Protein AF-A0A2R6NUS8-F1 (afdb_monomer)

Sequence (323 aa):
MSTYRRSCSADHVHPPLQAGIYGRKADGARSVVLGGGFDEDEDHGDTFTYIGSGGRESDVRWGPQTRDQSFENTLNQSLRMSALLQKPVRVIRGSELKSVYAPYAGFRYDGLYTVHNPREEMGGAGLVVCKFDFRRCPDQPPLPRSEIPLSERDDITMRRVKFKKTRKQEQGNAVASSSRTGLSKSRGESVSSRASADVIEISDDEDEYEDEDEEDQEDLFAAIDKVEREFQIVQQELQRLNQPSDDLRDKRGRRELLIAIGHHVDKVLKRKKVRSADVAWWRHELWAYVSTFLPTAKTMDPSHLEELYHKYEKREKEKQRRR

Structure (mmCIF, N/CA/C/O backbone):
data_AF-A0A2R6NUS8-F1
#
_entry.id   AF-A0A2R6NUS8-F1
#
loop_
_atom_site.group_PDB
_atom_site.id
_atom_site.type_symbol
_atom_site.label_atom_id
_atom_site.label_alt_id
_atom_site.label_comp_id
_atom_site.label_asym_id
_atom_site.label_entity_id
_atom_site.label_seq_id
_atom_site.pdbx_PDB_ins_code
_atom_site.Cartn_x
_atom_site.Cartn_y
_atom_site.Cartn_z
_atom_site.occupancy
_atom_site.B_iso_or_equiv
_atom_site.auth_seq_id
_atom_site.auth_comp_id
_atom_site.auth_asym_id
_atom_site.auth_atom_id
_atom_site.pdbx_PDB_model_num
ATOM 1 N N . MET A 1 1 ? 5.784 -8.044 -30.895 1.00 30.58 1 MET A N 1
ATOM 2 C CA . MET A 1 1 ? 5.055 -7.927 -29.614 1.00 30.58 1 MET A CA 1
ATOM 3 C C . MET A 1 1 ? 5.492 -6.630 -28.957 1.00 30.58 1 MET A C 1
ATOM 5 O O . MET A 1 1 ? 6.676 -6.474 -28.692 1.00 30.58 1 MET A O 1
ATOM 9 N N . SER A 1 2 ? 4.572 -5.667 -28.870 1.00 29.45 2 SER A N 1
ATOM 10 C CA . SER A 1 2 ? 4.819 -4.264 -28.506 1.00 29.45 2 SER A CA 1
ATOM 11 C C . SER A 1 2 ? 5.396 -4.125 -27.091 1.00 29.45 2 SER A C 1
ATOM 13 O O . SER A 1 2 ? 4.855 -4.677 -26.141 1.00 29.45 2 SER A O 1
ATOM 15 N N . THR A 1 3 ? 6.501 -3.391 -26.957 1.00 44.19 3 THR A N 1
ATOM 16 C CA . THR A 1 3 ? 7.316 -3.202 -25.740 1.00 44.19 3 THR A CA 1
ATOM 17 C C . THR A 1 3 ? 6.749 -2.185 -24.742 1.00 44.19 3 THR A C 1
ATOM 19 O O . THR A 1 3 ? 7.459 -1.742 -23.843 1.00 44.19 3 THR A O 1
ATOM 22 N N . TYR A 1 4 ? 5.487 -1.783 -24.885 1.00 67.19 4 TYR A N 1
ATOM 23 C CA . TYR A 1 4 ? 4.934 -0.613 -24.203 1.00 67.19 4 TYR A CA 1
ATOM 24 C C . TYR A 1 4 ? 3.913 -0.980 -23.125 1.00 67.19 4 TYR A C 1
ATOM 26 O O . TYR A 1 4 ? 3.200 -1.978 -23.245 1.00 67.19 4 TYR A O 1
ATOM 34 N N . ARG A 1 5 ? 3.784 -0.102 -22.118 1.00 78.94 5 ARG A N 1
ATOM 35 C CA . ARG A 1 5 ? 2.745 -0.108 -21.065 1.00 78.94 5 ARG A CA 1
ATOM 36 C C . ARG A 1 5 ? 1.320 -0.353 -21.590 1.00 78.94 5 ARG A C 1
ATOM 38 O O . ARG A 1 5 ? 0.501 -0.894 -20.858 1.00 78.94 5 ARG A O 1
ATOM 45 N N . ARG A 1 6 ? 1.050 -0.038 -22.867 1.00 80.88 6 ARG A N 1
ATOM 46 C CA . ARG A 1 6 ? -0.201 -0.367 -23.577 1.00 80.88 6 ARG A CA 1
ATOM 47 C C . ARG A 1 6 ? -0.538 -1.859 -23.569 1.00 80.88 6 ARG A C 1
ATOM 49 O O . ARG A 1 6 ? -1.704 -2.191 -23.458 1.00 80.88 6 ARG A O 1
ATOM 56 N N . SER A 1 7 ? 0.450 -2.752 -23.651 1.00 80.94 7 SER A N 1
ATOM 57 C CA . SER A 1 7 ? 0.201 -4.203 -23.580 1.00 80.94 7 SER A CA 1
ATOM 58 C C . SER A 1 7 ? -0.335 -4.618 -22.208 1.00 80.94 7 SER A C 1
ATOM 60 O O . SER A 1 7 ? -1.362 -5.275 -22.122 1.00 80.94 7 SER A O 1
ATOM 62 N N . CYS A 1 8 ? 0.282 -4.132 -21.125 1.00 84.12 8 CYS A N 1
ATOM 63 C CA . CYS A 1 8 ? -0.215 -4.359 -19.767 1.00 84.12 8 CYS A CA 1
ATOM 64 C C . CYS A 1 8 ? -1.622 -3.791 -19.545 1.00 84.12 8 CYS A C 1
ATOM 66 O O . CYS A 1 8 ? -2.365 -4.330 -18.723 1.00 84.12 8 CYS A O 1
ATOM 68 N N . SER A 1 9 ? -1.952 -2.705 -20.249 1.00 83.38 9 SER A N 1
ATOM 69 C CA . SER A 1 9 ? -3.269 -2.076 -20.215 1.00 83.38 9 SER A CA 1
ATOM 70 C C . SER A 1 9 ? -4.311 -2.901 -20.967 1.00 83.38 9 SER A C 1
ATOM 72 O O . SER A 1 9 ? -5.308 -3.287 -20.367 1.00 83.38 9 SER A O 1
ATOM 74 N N . ALA A 1 10 ? -4.023 -3.287 -22.214 1.00 82.88 10 ALA A N 1
ATOM 75 C CA . ALA A 1 10 ? -4.881 -4.146 -23.029 1.00 82.88 10 ALA A CA 1
ATOM 76 C C . ALA A 1 10 ? -5.159 -5.504 -22.358 1.00 82.88 10 ALA A C 1
ATOM 78 O O . ALA A 1 10 ? -6.286 -5.993 -22.374 1.00 82.88 10 ALA A O 1
ATOM 79 N N . ASP A 1 11 ? -4.161 -6.075 -21.679 1.00 85.06 11 ASP A N 1
ATOM 80 C CA . ASP A 1 11 ? -4.304 -7.329 -20.929 1.00 85.06 11 ASP A CA 1
ATOM 81 C C . ASP A 1 11 ? -4.907 -7.125 -19.522 1.00 85.06 11 ASP A C 1
ATOM 83 O O . ASP A 1 11 ? -5.026 -8.074 -18.747 1.00 85.06 11 ASP A O 1
ATOM 87 N N . HIS A 1 12 ? -5.24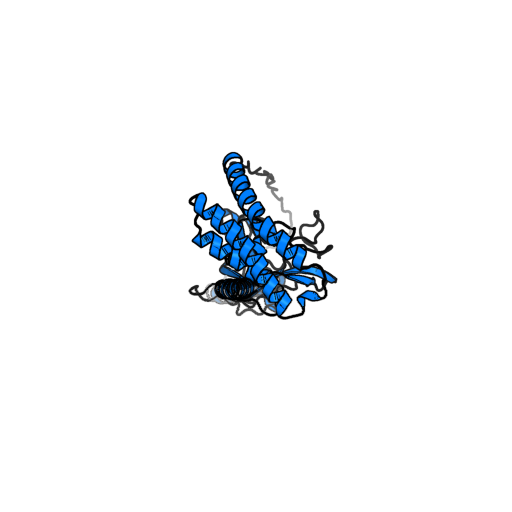8 -5.884 -19.151 1.00 84.31 12 HIS A N 1
ATOM 88 C CA . HIS A 1 12 ? -5.836 -5.484 -17.863 1.00 84.31 12 HIS A CA 1
ATOM 89 C C . HIS A 1 12 ? -4.992 -5.845 -16.622 1.00 84.31 12 HIS A C 1
ATOM 91 O O . HIS A 1 12 ? -5.427 -5.719 -15.470 1.00 84.31 12 HIS A O 1
ATOM 97 N N . VAL A 1 13 ? -3.732 -6.238 -16.827 1.00 89.50 13 VAL A N 1
ATOM 98 C CA . VAL A 1 13 ? -2.777 -6.525 -15.753 1.00 89.50 13 VAL A CA 1
ATOM 99 C C . VAL A 1 13 ? -2.422 -5.229 -15.023 1.00 89.50 13 VAL A C 1
ATOM 101 O O . VAL A 1 13 ? -2.385 -5.218 -13.788 1.00 89.50 13 VAL A O 1
ATOM 104 N N . HIS A 1 14 ? -2.239 -4.140 -15.776 1.00 92.62 14 HIS A N 1
ATOM 105 C CA . HIS A 1 14 ? -2.019 -2.788 -15.269 1.00 92.62 14 HIS A CA 1
ATOM 106 C C . HIS A 1 14 ? -2.583 -1.739 -16.255 1.00 92.62 14 HIS A C 1
ATOM 108 O O . HIS A 1 14 ? -1.879 -1.354 -17.191 1.00 92.62 14 HIS A O 1
ATOM 114 N N . PRO A 1 15 ? -3.832 -1.272 -16.054 1.00 89.06 15 PRO A N 1
ATOM 115 C CA . PRO A 1 15 ? -4.521 -0.355 -16.971 1.00 89.06 15 PRO A CA 1
ATOM 116 C C . PRO A 1 15 ? -3.830 0.995 -17.240 1.00 89.06 15 PRO A C 1
ATOM 118 O O . PRO A 1 15 ? -3.793 1.403 -18.400 1.00 89.06 15 PRO A O 1
ATOM 121 N N . PRO A 1 16 ? -3.244 1.703 -16.250 1.00 88.50 16 PRO A N 1
ATOM 122 C CA . PRO A 1 16 ? -2.630 3.001 -16.514 1.00 88.50 16 PRO A CA 1
ATOM 123 C C . PRO A 1 16 ? -1.456 2.909 -17.489 1.00 88.50 16 PRO A C 1
ATOM 125 O O . PRO A 1 16 ? -0.570 2.062 -17.352 1.00 88.50 16 PRO A O 1
ATOM 128 N N . LEU A 1 17 ? -1.382 3.852 -18.426 1.00 84.25 17 LEU A N 1
ATOM 129 C CA . LEU A 1 17 ? -0.286 3.906 -19.398 1.00 84.25 17 LEU A CA 1
ATOM 130 C C . LEU A 1 17 ? 1.004 4.503 -18.821 1.00 84.25 17 LEU A C 1
ATOM 132 O O . LEU A 1 17 ? 2.086 4.223 -19.334 1.00 84.25 17 LEU A O 1
ATOM 136 N N . GLN A 1 18 ? 0.901 5.287 -17.744 1.00 82.25 18 GLN A N 1
ATOM 137 C CA . GLN A 1 18 ? 2.035 6.009 -17.161 1.00 82.25 18 GLN A CA 1
ATOM 138 C C . GLN A 1 18 ? 2.185 5.795 -15.651 1.00 82.25 18 GLN A C 1
ATOM 140 O O . GLN A 1 18 ? 3.274 5.441 -15.196 1.00 82.25 18 GLN A O 1
ATOM 145 N N . ALA A 1 19 ? 1.113 5.969 -14.871 1.00 87.31 19 ALA A N 1
ATOM 146 C CA . ALA A 1 19 ? 1.170 5.910 -13.407 1.00 87.31 19 ALA A CA 1
ATOM 147 C C . ALA A 1 19 ? 1.757 4.582 -12.904 1.00 87.31 19 ALA A C 1
ATOM 149 O O . ALA A 1 19 ? 1.331 3.522 -13.338 1.00 87.31 19 ALA A O 1
ATOM 150 N N . GLY A 1 20 ? 2.731 4.610 -11.992 1.00 91.19 20 GLY A N 1
ATOM 151 C CA . GLY A 1 20 ? 3.340 3.377 -11.467 1.00 91.19 20 GLY A CA 1
ATOM 152 C C . GLY A 1 20 ? 2.392 2.545 -10.599 1.00 91.19 20 GLY A C 1
ATOM 153 O O . GLY A 1 20 ? 2.569 1.339 -10.475 1.00 91.19 20 GLY A O 1
ATOM 154 N N . ILE A 1 21 ? 1.360 3.170 -10.031 1.00 94.56 21 ILE A N 1
ATOM 155 C CA . ILE A 1 21 ? 0.379 2.543 -9.143 1.00 94.56 21 ILE A CA 1
ATOM 156 C C . ILE A 1 21 ? -0.985 2.597 -9.827 1.00 94.56 21 ILE A C 1
ATOM 158 O O . ILE A 1 21 ? -1.387 3.641 -10.336 1.00 94.56 21 ILE A O 1
ATOM 162 N N . TYR A 1 22 ? -1.711 1.484 -9.794 1.00 95.38 22 TYR A N 1
ATOM 163 C CA . TYR A 1 22 ? -3.119 1.423 -10.161 1.00 95.38 22 TYR A CA 1
ATOM 164 C C . TYR A 1 22 ? -3.930 0.945 -8.968 1.00 95.38 22 TYR A C 1
ATOM 166 O O . TYR A 1 22 ? -3.701 -0.147 -8.437 1.00 95.38 22 TYR A O 1
ATOM 174 N N . GLY A 1 23 ? -4.901 1.748 -8.567 1.00 91.31 23 GLY A N 1
ATOM 175 C CA . GLY A 1 23 ? -5.705 1.495 -7.390 1.00 91.31 23 GLY A CA 1
ATOM 176 C C . GLY A 1 23 ? -6.726 2.586 -7.184 1.00 91.31 23 GLY A C 1
ATOM 177 O O . GLY A 1 23 ? -6.655 3.647 -7.801 1.00 91.31 23 GLY A O 1
ATOM 178 N N . ARG A 1 24 ? -7.656 2.320 -6.275 1.00 78.75 24 ARG A N 1
ATOM 179 C CA . ARG A 1 24 ? -8.558 3.343 -5.756 1.00 78.75 24 ARG A CA 1
ATOM 180 C C . ARG A 1 24 ? -8.216 3.564 -4.295 1.00 78.75 24 ARG A C 1
ATOM 182 O O . ARG A 1 24 ? -7.897 2.613 -3.581 1.00 78.75 24 ARG A O 1
ATOM 189 N N . LYS A 1 25 ? -8.282 4.824 -3.862 1.00 77.44 25 LYS A N 1
ATOM 190 C CA . LYS A 1 25 ? -7.963 5.243 -2.493 1.00 77.44 25 LYS A CA 1
ATOM 191 C C . LYS A 1 25 ? -8.632 4.341 -1.449 1.00 77.44 25 LYS A C 1
ATOM 193 O O . LYS A 1 25 ? -7.959 3.947 -0.511 1.00 77.44 25 LYS A O 1
ATOM 198 N N . ALA A 1 26 ? -9.907 3.998 -1.650 1.00 67.25 26 ALA A N 1
ATOM 199 C CA . ALA A 1 26 ? -10.715 3.212 -0.717 1.00 67.25 26 ALA A CA 1
ATOM 200 C C . ALA A 1 26 ? -10.547 1.688 -0.860 1.00 67.25 26 ALA A C 1
ATOM 202 O O . ALA A 1 26 ? -10.465 0.976 0.139 1.00 67.25 26 ALA A O 1
ATOM 203 N N . ASP A 1 27 ? -10.468 1.176 -2.092 1.00 69.88 27 ASP A N 1
ATOM 204 C CA . ASP A 1 27 ? -10.390 -0.271 -2.338 1.00 69.88 27 ASP A CA 1
ATOM 205 C C . ASP A 1 27 ? -9.012 -0.848 -2.028 1.00 69.88 27 ASP A C 1
ATOM 207 O O . ASP A 1 27 ? -8.884 -2.036 -1.723 1.00 69.88 27 ASP A O 1
ATOM 211 N N . GLY A 1 28 ? -7.984 -0.018 -2.160 1.00 84.81 28 GLY A N 1
ATOM 212 C CA . GLY A 1 28 ? -6.602 -0.442 -2.217 1.00 84.81 28 GLY A CA 1
ATOM 213 C C . GLY A 1 28 ? -6.032 -0.451 -3.637 1.00 84.81 28 GLY A C 1
ATOM 214 O O . GLY A 1 28 ? -6.732 -0.342 -4.652 1.00 84.81 28 GLY A O 1
ATOM 215 N N . ALA A 1 29 ? -4.714 -0.575 -3.702 1.00 96.19 29 ALA A N 1
ATOM 216 C CA . ALA A 1 29 ? -3.969 -0.825 -4.920 1.00 96.19 29 ALA A CA 1
ATOM 217 C C . ALA A 1 29 ? -4.273 -2.220 -5.480 1.00 96.19 29 ALA A C 1
ATOM 219 O O . ALA A 1 29 ? -4.333 -3.209 -4.749 1.00 96.19 29 ALA A O 1
ATOM 220 N N . ARG A 1 30 ? -4.420 -2.290 -6.803 1.00 96.06 30 ARG A N 1
ATOM 221 C CA . ARG A 1 30 ? -4.659 -3.518 -7.575 1.00 96.06 30 ARG A CA 1
ATOM 222 C C . ARG A 1 30 ? -3.388 -3.985 -8.282 1.00 96.06 30 ARG A C 1
ATOM 224 O O . ARG A 1 30 ? -3.168 -5.187 -8.426 1.00 96.06 30 ARG A O 1
ATOM 231 N N . SER A 1 31 ? -2.545 -3.049 -8.726 1.00 97.75 31 SER A N 1
ATOM 232 C CA . SER A 1 31 ? -1.264 -3.378 -9.358 1.00 97.75 31 SER A CA 1
ATOM 233 C C . SER A 1 31 ? -0.236 -2.252 -9.255 1.00 97.75 31 SER A C 1
ATOM 235 O O . SER A 1 31 ? -0.612 -1.081 -9.178 1.00 97.75 31 SER A O 1
ATOM 237 N N . VAL A 1 32 ? 1.046 -2.609 -9.308 1.00 96.75 32 VAL A N 1
ATOM 238 C CA . VAL A 1 32 ? 2.178 -1.675 -9.381 1.00 96.75 32 VAL A CA 1
ATOM 239 C C . VAL A 1 32 ? 3.176 -2.076 -10.463 1.00 96.75 32 VAL A C 1
ATOM 241 O O . VAL A 1 32 ? 3.324 -3.258 -10.783 1.00 96.75 32 VAL A O 1
ATOM 244 N N . VAL A 1 33 ? 3.882 -1.085 -11.004 1.00 93.69 33 VAL A N 1
ATOM 245 C CA . VAL A 1 33 ? 4.940 -1.252 -12.002 1.00 93.69 33 VAL A CA 1
ATOM 246 C C . VAL A 1 33 ? 6.279 -0.807 -11.420 1.00 93.69 33 VAL A C 1
ATOM 248 O O . VAL A 1 33 ? 6.468 0.362 -11.097 1.00 93.69 33 VAL A O 1
ATOM 251 N N . LEU A 1 34 ? 7.238 -1.728 -11.370 1.00 91.56 34 LEU A N 1
ATOM 252 C CA . LEU A 1 34 ? 8.647 -1.456 -11.094 1.00 91.56 34 LEU A CA 1
ATOM 253 C C . LEU A 1 34 ? 9.348 -1.119 -12.415 1.00 91.56 34 LEU A C 1
ATOM 255 O O . LEU A 1 34 ? 9.741 -2.013 -13.167 1.00 91.56 34 LEU A O 1
ATOM 259 N N . GLY A 1 35 ? 9.436 0.174 -12.730 1.00 78.31 35 GLY A N 1
ATOM 260 C CA . GLY A 1 35 ? 9.916 0.668 -14.027 1.00 78.31 35 GLY A CA 1
ATOM 261 C C . GLY A 1 35 ? 11.306 1.308 -14.035 1.00 78.31 35 GLY A C 1
ATOM 262 O O . GLY A 1 35 ? 11.748 1.696 -15.104 1.00 78.31 35 GLY A O 1
ATOM 263 N N . GLY A 1 36 ? 11.989 1.444 -12.890 1.00 69.62 36 GLY A N 1
ATOM 264 C CA . GLY A 1 36 ? 13.281 2.152 -12.813 1.00 69.62 36 GLY A CA 1
ATOM 265 C C . GLY A 1 36 ? 13.167 3.678 -12.680 1.00 69.62 36 GLY A C 1
ATOM 266 O O . GLY A 1 36 ? 14.080 4.402 -13.058 1.00 69.62 36 GLY A O 1
ATOM 267 N N . GLY A 1 37 ? 12.043 4.176 -12.154 1.00 64.88 37 GLY A N 1
ATOM 268 C CA . GLY A 1 37 ? 11.784 5.611 -11.987 1.00 64.88 37 GLY A CA 1
ATOM 269 C C . GLY A 1 37 ? 12.352 6.236 -10.709 1.00 64.88 37 GLY A C 1
ATOM 270 O O . GLY A 1 37 ? 12.268 7.458 -10.571 1.00 64.88 37 GLY A O 1
ATOM 271 N N . PHE A 1 38 ? 12.888 5.427 -9.792 1.00 65.81 38 PHE A N 1
ATOM 272 C CA . PHE A 1 38 ? 13.497 5.864 -8.540 1.00 65.81 38 PHE A CA 1
ATOM 273 C C . PHE A 1 38 ? 14.785 5.073 -8.303 1.00 65.81 38 PHE A C 1
ATOM 275 O O . PHE A 1 38 ? 14.776 3.845 -8.303 1.00 65.81 38 PHE A O 1
ATOM 282 N N . ASP A 1 39 ? 15.902 5.778 -8.117 1.00 63.72 39 ASP A N 1
ATOM 283 C CA . ASP A 1 39 ? 17.217 5.149 -7.918 1.00 63.72 39 ASP A CA 1
ATOM 284 C C . ASP A 1 39 ? 17.340 4.420 -6.565 1.00 63.72 39 ASP A C 1
ATOM 286 O O . ASP A 1 39 ? 18.250 3.618 -6.379 1.00 63.72 39 ASP A O 1
ATOM 290 N N . GLU A 1 40 ? 16.417 4.688 -5.640 1.00 65.88 40 GLU A N 1
ATOM 291 C CA . GLU A 1 40 ? 16.362 4.128 -4.284 1.00 65.88 40 GLU A CA 1
ATOM 292 C C . GLU A 1 40 ? 15.496 2.857 -4.170 1.00 65.88 40 GLU A C 1
ATOM 294 O O . GLU A 1 40 ? 15.389 2.291 -3.082 1.00 65.88 40 GLU A O 1
ATOM 299 N N . ASP A 1 41 ? 14.866 2.396 -5.257 1.00 71.38 41 ASP A N 1
ATOM 300 C CA . ASP A 1 41 ? 14.090 1.151 -5.236 1.00 71.38 41 ASP A CA 1
ATOM 301 C C . ASP A 1 41 ? 15.034 -0.064 -5.082 1.00 71.38 41 ASP A C 1
ATOM 303 O O . ASP A 1 41 ? 15.786 -0.421 -5.993 1.00 71.38 41 ASP A O 1
ATOM 307 N N . GLU A 1 42 ? 14.975 -0.741 -3.932 1.00 80.94 42 GLU A N 1
ATOM 308 C CA . GLU A 1 42 ? 15.727 -1.972 -3.659 1.00 80.94 42 GLU A CA 1
ATOM 309 C C . GLU A 1 42 ? 14.882 -3.211 -3.990 1.00 80.94 42 GLU A C 1
ATOM 311 O O . GLU A 1 42 ? 13.906 -3.509 -3.298 1.00 80.94 42 GLU A O 1
ATOM 316 N N . ASP A 1 43 ? 15.260 -3.963 -5.032 1.00 92.31 43 ASP A N 1
ATOM 317 C CA . ASP A 1 43 ? 14.533 -5.159 -5.484 1.00 92.31 43 ASP A CA 1
ATOM 318 C C . ASP A 1 43 ? 15.312 -6.461 -5.237 1.00 92.31 43 ASP A C 1
ATOM 320 O O . ASP A 1 43 ? 16.263 -6.800 -5.949 1.00 92.31 43 ASP A O 1
ATOM 324 N N . HIS A 1 44 ? 14.855 -7.238 -4.252 1.00 92.50 44 HIS A N 1
ATOM 325 C CA . HIS A 1 44 ? 15.366 -8.571 -3.924 1.00 92.50 44 HIS A CA 1
ATOM 326 C C . HIS A 1 44 ? 14.491 -9.703 -4.486 1.00 92.50 44 HIS A C 1
ATOM 328 O O . HIS A 1 44 ? 14.688 -10.866 -4.128 1.00 92.50 44 HIS A O 1
ATOM 334 N N . GLY A 1 45 ? 13.564 -9.401 -5.400 1.00 93.75 45 GLY A N 1
ATOM 335 C CA . GLY A 1 45 ? 12.722 -10.393 -6.060 1.00 93.75 45 GLY A CA 1
ATOM 336 C C . GLY A 1 45 ? 11.482 -10.695 -5.230 1.00 93.75 45 GLY A C 1
ATOM 337 O O . GLY A 1 45 ? 10.421 -10.113 -5.467 1.00 93.75 45 GLY A O 1
ATOM 338 N N . ASP A 1 46 ? 11.599 -11.597 -4.256 1.00 95.56 46 ASP A N 1
ATOM 339 C CA . ASP A 1 46 ? 10.480 -11.961 -3.371 1.00 95.56 46 ASP A CA 1
ATOM 340 C C . ASP A 1 46 ? 10.126 -10.844 -2.385 1.00 95.56 46 ASP A C 1
ATOM 342 O O . ASP A 1 46 ? 9.003 -10.778 -1.885 1.00 95.56 46 ASP A O 1
ATOM 346 N N . THR A 1 47 ? 11.060 -9.930 -2.143 1.00 95.19 47 THR A N 1
ATOM 347 C CA . THR A 1 47 ? 10.835 -8.723 -1.354 1.00 95.19 47 THR A CA 1
ATOM 348 C C . THR A 1 47 ? 11.432 -7.521 -2.056 1.00 95.19 47 THR A C 1
ATOM 350 O O . THR A 1 47 ? 12.493 -7.636 -2.667 1.00 95.19 47 THR A O 1
ATOM 353 N N . PHE A 1 48 ? 10.788 -6.369 -1.945 1.00 95.12 48 PHE A N 1
ATOM 354 C CA . PHE A 1 48 ? 11.345 -5.112 -2.438 1.00 95.12 48 PHE A CA 1
ATOM 355 C C . PHE A 1 48 ? 10.760 -3.921 -1.686 1.00 95.12 48 PHE A C 1
ATOM 357 O O . PHE A 1 48 ? 9.674 -4.025 -1.113 1.00 95.12 48 PHE A O 1
ATOM 364 N N . THR A 1 49 ? 11.469 -2.798 -1.715 1.00 92.25 49 THR A N 1
ATOM 365 C CA . THR A 1 49 ? 10.950 -1.508 -1.246 1.00 92.25 49 THR A CA 1
ATOM 366 C C . THR A 1 49 ? 10.470 -0.713 -2.451 1.00 92.25 49 THR A C 1
ATOM 368 O O . THR A 1 49 ? 11.161 -0.647 -3.463 1.00 92.25 49 THR A O 1
ATOM 371 N N . TYR A 1 50 ? 9.277 -0.136 -2.351 1.00 93.56 50 TYR A N 1
ATOM 372 C CA . TYR A 1 50 ? 8.662 0.659 -3.406 1.00 93.56 50 TYR A CA 1
ATOM 373 C C . TYR A 1 50 ? 8.447 2.093 -2.940 1.00 93.56 50 TYR A C 1
ATOM 375 O O . TYR A 1 50 ? 7.886 2.316 -1.860 1.00 93.56 50 TYR A O 1
ATOM 383 N N . ILE A 1 51 ? 8.841 3.052 -3.775 1.00 91.38 51 ILE A N 1
ATOM 384 C CA . ILE A 1 51 ? 8.607 4.475 -3.537 1.00 91.38 51 ILE A CA 1
ATOM 385 C C . ILE A 1 51 ? 7.283 4.921 -4.164 1.00 91.38 51 ILE A C 1
ATOM 387 O O . ILE A 1 51 ? 6.947 4.606 -5.307 1.00 91.38 51 ILE A O 1
ATOM 391 N N . GLY A 1 52 ? 6.505 5.660 -3.379 1.00 91.50 52 GLY A N 1
ATOM 392 C CA . GLY A 1 52 ? 5.208 6.197 -3.747 1.00 91.50 52 GLY A CA 1
ATOM 393 C C . GLY A 1 52 ? 5.259 7.181 -4.915 1.00 91.50 52 GLY A C 1
ATOM 394 O O . GLY A 1 52 ? 6.303 7.589 -5.421 1.00 91.50 52 GLY A O 1
ATOM 395 N N . SER A 1 53 ? 4.076 7.572 -5.362 1.00 88.75 53 SER A N 1
ATOM 396 C CA . SER A 1 53 ? 3.881 8.578 -6.399 1.00 88.75 53 SER A CA 1
ATOM 397 C C . SER A 1 53 ? 3.813 10.002 -5.833 1.00 88.75 53 SER A C 1
ATOM 399 O O . SER A 1 53 ? 3.628 10.215 -4.632 1.00 88.75 53 SER A O 1
ATOM 401 N N . GLY A 1 54 ? 3.912 10.990 -6.725 1.00 86.75 54 GLY A N 1
ATOM 402 C CA . GLY A 1 54 ? 3.881 12.409 -6.376 1.00 86.75 54 GLY A CA 1
ATOM 403 C C . GLY A 1 54 ? 5.267 12.976 -6.073 1.00 86.75 54 GLY A C 1
ATOM 404 O O . GLY A 1 54 ? 6.289 12.353 -6.364 1.00 86.75 54 GLY A O 1
ATOM 405 N N . GLY A 1 55 ? 5.294 14.190 -5.521 1.00 80.44 55 GLY A N 1
ATOM 406 C CA . GLY A 1 55 ? 6.540 14.900 -5.230 1.00 80.44 55 GLY A CA 1
ATOM 407 C C . GLY A 1 55 ? 7.294 15.371 -6.477 1.00 80.44 55 GLY A C 1
ATOM 408 O O . GLY A 1 55 ? 8.479 15.662 -6.392 1.00 80.44 55 GLY A O 1
ATOM 409 N N . ARG A 1 56 ? 6.634 15.427 -7.640 1.00 77.62 56 ARG A N 1
ATOM 410 C CA . ARG A 1 56 ? 7.182 15.927 -8.910 1.00 77.62 56 ARG A CA 1
ATOM 411 C C . ARG A 1 56 ? 6.304 17.049 -9.446 1.00 77.62 56 ARG A C 1
ATOM 413 O O . ARG A 1 56 ? 5.123 17.131 -9.109 1.00 77.62 56 ARG A O 1
ATOM 420 N N . GLU A 1 57 ? 6.893 17.902 -10.269 1.00 68.69 57 GLU A N 1
ATOM 421 C CA . GLU A 1 57 ? 6.167 18.955 -10.975 1.00 68.69 57 GLU A CA 1
ATOM 422 C C . GLU A 1 57 ? 5.226 18.340 -12.022 1.00 68.69 57 GLU A C 1
ATOM 424 O O . GLU A 1 57 ? 5.586 17.360 -12.676 1.00 68.69 57 GLU A O 1
ATOM 429 N N . SER A 1 58 ? 4.009 18.879 -12.142 1.00 59.53 58 SER A N 1
ATOM 430 C CA . SER A 1 58 ? 2.921 18.313 -12.959 1.00 59.53 58 SER A CA 1
ATOM 431 C C . SER A 1 58 ? 3.277 18.177 -14.436 1.00 59.53 58 SER A C 1
ATOM 433 O O . SER A 1 58 ? 2.811 17.256 -15.103 1.00 59.53 58 SER A O 1
ATOM 435 N N . ASP A 1 59 ? 4.139 19.065 -14.922 1.00 56.12 59 ASP A N 1
ATOM 436 C CA . ASP A 1 59 ? 4.402 19.234 -16.350 1.00 56.12 59 ASP A CA 1
ATOM 437 C C . ASP A 1 59 ? 5.570 18.353 -16.821 1.00 56.12 59 ASP A C 1
ATOM 439 O O . ASP A 1 59 ? 5.886 18.275 -18.009 1.00 56.12 59 ASP A O 1
ATOM 443 N N . VAL A 1 60 ? 6.218 17.648 -15.887 1.00 58.19 60 VAL A N 1
ATOM 444 C CA . VAL A 1 60 ? 7.402 16.842 -16.156 1.00 58.19 60 VAL A CA 1
ATOM 445 C C . VAL A 1 60 ? 7.053 15.357 -16.074 1.00 58.19 60 VAL A C 1
ATOM 447 O O . VAL A 1 60 ? 6.894 14.776 -15.001 1.00 58.19 60 VAL A O 1
ATOM 450 N N . ARG A 1 61 ? 6.998 14.708 -17.245 1.00 56.44 61 ARG A N 1
ATOM 451 C CA . ARG A 1 61 ? 6.728 13.263 -17.390 1.00 56.44 61 ARG A CA 1
ATOM 452 C C . ARG A 1 61 ? 7.741 12.392 -16.628 1.00 56.44 61 ARG A C 1
ATOM 454 O O . ARG A 1 61 ? 7.365 11.362 -16.069 1.00 56.44 61 ARG A O 1
ATOM 461 N N . TRP A 1 62 ? 9.007 12.816 -16.609 1.00 59.91 62 TRP A N 1
ATOM 462 C CA . TRP A 1 62 ? 10.142 12.132 -15.982 1.00 59.91 62 TRP A CA 1
ATOM 463 C C . TRP A 1 62 ? 11.102 13.156 -15.381 1.00 59.91 62 TRP A C 1
ATOM 465 O O . TRP A 1 62 ? 11.560 14.046 -16.092 1.00 59.91 62 TRP A O 1
ATOM 475 N N . GLY A 1 63 ? 11.435 13.038 -14.099 1.00 64.12 63 GLY A N 1
ATOM 476 C CA . GLY A 1 63 ? 12.323 13.998 -13.452 1.00 64.12 63 GLY A CA 1
ATOM 477 C C . GLY A 1 63 ? 12.600 13.669 -11.989 1.00 64.12 63 GLY A C 1
ATOM 478 O O . GLY A 1 63 ? 11.968 12.762 -11.434 1.00 64.12 63 GLY A O 1
ATOM 479 N N . PRO A 1 64 ? 13.551 14.386 -11.367 1.00 70.94 64 PRO A N 1
ATOM 480 C CA . PRO A 1 64 ? 13.838 14.235 -9.951 1.00 70.94 64 PRO A CA 1
ATOM 481 C C . PRO A 1 64 ? 12.628 14.650 -9.111 1.00 70.94 64 PRO A C 1
ATOM 483 O O . PRO A 1 64 ? 11.728 15.358 -9.566 1.00 70.94 64 PRO A O 1
ATOM 486 N N . GLN A 1 65 ? 12.615 14.203 -7.863 1.00 79.12 65 GLN A N 1
ATOM 487 C CA . GLN A 1 65 ? 11.653 14.690 -6.889 1.00 79.12 65 GLN A CA 1
ATOM 488 C C . GLN A 1 65 ? 11.915 16.178 -6.600 1.00 79.12 65 GLN A C 1
ATOM 490 O O . GLN A 1 65 ? 13.060 16.582 -6.411 1.00 79.12 65 GLN A O 1
ATOM 495 N N . THR A 1 66 ? 10.861 16.991 -6.587 1.00 84.81 66 THR A N 1
ATOM 496 C CA . THR A 1 66 ? 10.902 18.443 -6.351 1.00 84.81 66 THR A CA 1
ATOM 497 C C . THR A 1 66 ? 10.133 18.872 -5.102 1.00 84.81 66 THR A C 1
ATOM 499 O O . THR A 1 66 ? 10.318 19.997 -4.639 1.00 84.81 66 THR A O 1
ATOM 502 N N . ARG A 1 67 ? 9.266 18.009 -4.551 1.00 88.00 67 ARG A N 1
ATOM 503 C CA . ARG A 1 67 ? 8.473 18.266 -3.337 1.00 88.00 67 ARG A CA 1
ATOM 504 C C . ARG A 1 67 ? 8.271 16.998 -2.510 1.00 88.00 67 ARG A C 1
ATOM 506 O O . ARG A 1 67 ? 8.426 15.885 -3.015 1.00 88.00 67 ARG A O 1
ATOM 513 N N . ASP A 1 68 ? 7.865 17.182 -1.261 1.00 90.81 68 ASP A N 1
ATOM 514 C CA . ASP A 1 68 ? 7.483 16.093 -0.366 1.00 90.81 68 ASP A CA 1
ATOM 515 C C . ASP A 1 68 ? 6.291 15.299 -0.921 1.00 90.81 68 ASP A C 1
ATOM 517 O O . ASP A 1 68 ? 5.327 15.855 -1.458 1.00 90.81 68 ASP A O 1
ATOM 521 N N . GLN A 1 69 ? 6.372 13.976 -0.811 1.00 92.69 69 GLN A N 1
ATOM 522 C CA . GLN A 1 69 ? 5.237 13.082 -0.997 1.00 92.69 69 GLN A CA 1
ATOM 523 C C . GLN A 1 69 ? 4.397 13.026 0.279 1.00 92.69 69 GLN A C 1
ATOM 525 O O . GLN A 1 69 ? 4.866 13.339 1.368 1.00 92.69 69 GLN A O 1
ATOM 530 N N . SER A 1 70 ? 3.152 12.584 0.133 1.00 88.00 70 SER A N 1
ATOM 531 C CA . SER A 1 70 ? 2.212 12.449 1.242 1.00 88.00 70 SER A CA 1
ATOM 532 C C . SER A 1 70 ? 1.278 11.266 1.010 1.00 88.00 70 SER A C 1
ATOM 534 O O . SER A 1 70 ? 0.953 10.933 -0.139 1.00 88.00 70 SER A O 1
ATOM 536 N N . PHE A 1 71 ? 0.796 10.658 2.095 1.00 84.06 71 PHE A N 1
ATOM 537 C CA . PHE A 1 71 ? -0.323 9.713 2.050 1.00 84.06 71 PHE A CA 1
ATOM 538 C C . PHE A 1 71 ? -1.677 10.355 1.714 1.00 84.06 71 PHE A C 1
ATOM 540 O O . PHE A 1 71 ? -2.648 9.634 1.521 1.00 84.06 71 PHE A O 1
ATOM 547 N N . GLU A 1 72 ? -1.777 11.679 1.597 1.00 81.31 72 GLU A N 1
ATOM 548 C CA . GLU A 1 72 ? -2.969 12.339 1.042 1.00 81.31 72 GLU A CA 1
ATOM 549 C C . GLU A 1 72 ? -3.106 12.101 -0.469 1.00 81.31 72 GLU A C 1
ATOM 551 O O . GLU A 1 72 ? -4.211 12.147 -1.014 1.00 81.31 72 GLU A O 1
ATOM 556 N N . ASN A 1 73 ? -1.999 11.778 -1.148 1.00 88.56 73 ASN A N 1
ATOM 557 C CA . ASN A 1 73 ? -2.026 11.346 -2.537 1.00 88.56 73 ASN A CA 1
ATOM 558 C C . ASN A 1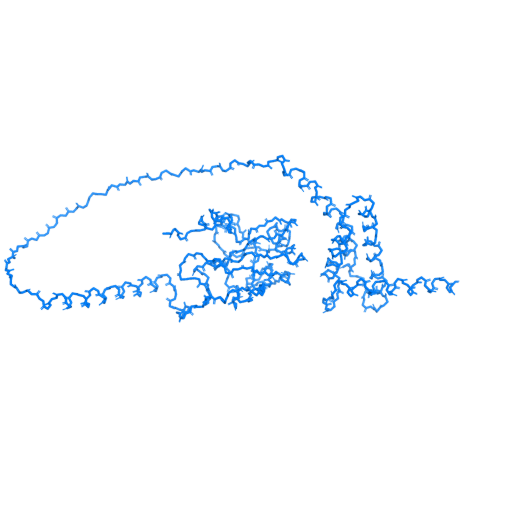 73 ? -2.858 10.058 -2.682 1.00 88.56 73 ASN A C 1
ATOM 560 O O . ASN A 1 73 ? -2.632 9.062 -1.992 1.00 88.56 73 ASN A O 1
ATOM 564 N N . THR A 1 74 ? -3.795 10.060 -3.631 1.00 86.44 74 THR A N 1
ATOM 565 C CA . THR A 1 74 ? -4.774 8.980 -3.830 1.00 86.44 74 THR A CA 1
ATOM 566 C C . THR A 1 74 ? -4.134 7.621 -4.116 1.00 86.44 74 THR A C 1
ATOM 568 O O . THR A 1 74 ? -4.603 6.600 -3.608 1.00 86.44 74 THR A O 1
ATOM 571 N N . LEU A 1 75 ? -3.041 7.590 -4.882 1.00 93.00 75 LEU A N 1
ATOM 572 C CA . LEU A 1 75 ? -2.328 6.364 -5.230 1.00 93.00 75 LEU A CA 1
ATOM 573 C C . LEU A 1 75 ? -1.512 5.836 -4.045 1.00 93.00 75 LEU A C 1
ATOM 575 O O . LEU A 1 75 ? -1.561 4.638 -3.760 1.00 93.00 75 LEU A O 1
ATOM 579 N N . ASN A 1 76 ? -0.831 6.715 -3.307 1.00 94.38 76 ASN A N 1
ATOM 580 C CA . ASN A 1 76 ? -0.091 6.330 -2.098 1.00 94.38 76 ASN A CA 1
ATOM 581 C C . ASN A 1 76 ? -1.044 5.791 -1.028 1.00 94.38 76 ASN A C 1
ATOM 583 O O . ASN A 1 76 ? -0.785 4.753 -0.416 1.00 94.38 76 ASN A O 1
ATOM 587 N N . GLN A 1 77 ? -2.194 6.442 -0.861 1.00 89.88 77 GLN A N 1
ATOM 588 C CA . GLN A 1 77 ? -3.237 5.970 0.036 1.00 89.88 77 GLN A CA 1
ATOM 589 C C . GLN A 1 77 ? -3.806 4.619 -0.407 1.00 89.88 77 GLN A C 1
ATOM 591 O O . GLN A 1 77 ? -4.069 3.777 0.446 1.00 89.88 77 GLN A O 1
ATOM 596 N N . SER A 1 78 ? -3.943 4.360 -1.713 1.00 93.75 78 SER A N 1
ATOM 597 C CA . SER A 1 78 ? -4.387 3.046 -2.198 1.00 93.75 78 SER A CA 1
ATOM 598 C C . SER A 1 78 ? -3.415 1.927 -1.791 1.00 93.75 78 SER A C 1
ATOM 600 O O . SER A 1 78 ? -3.839 0.861 -1.353 1.00 93.75 78 SER A O 1
ATOM 602 N N . LEU A 1 79 ? -2.102 2.167 -1.826 1.00 95.62 79 LEU A N 1
ATOM 603 C CA . LEU A 1 79 ? -1.122 1.194 -1.334 1.00 95.62 79 LEU A CA 1
ATOM 604 C C . LEU A 1 79 ? -1.196 1.013 0.181 1.00 95.62 79 LEU A C 1
ATOM 606 O O . LEU A 1 79 ? -1.153 -0.118 0.666 1.00 95.62 79 LEU A O 1
ATOM 610 N N . ARG A 1 80 ? -1.373 2.109 0.927 1.00 90.81 80 ARG A N 1
ATOM 611 C CA . ARG A 1 80 ? -1.590 2.060 2.377 1.00 90.81 80 ARG A CA 1
ATOM 612 C C . ARG A 1 80 ? -2.845 1.260 2.732 1.00 90.81 80 ARG A C 1
ATOM 614 O O . ARG A 1 80 ? -2.815 0.482 3.681 1.00 90.81 80 ARG A O 1
ATOM 621 N N . MET A 1 81 ? -3.911 1.387 1.945 1.00 85.81 81 MET A N 1
ATOM 622 C CA . MET A 1 81 ? -5.117 0.576 2.100 1.00 85.81 81 MET A CA 1
ATOM 623 C C . MET A 1 81 ? -4.880 -0.894 1.756 1.00 85.81 81 MET A C 1
ATOM 625 O O . MET A 1 81 ? -5.331 -1.753 2.503 1.00 85.81 81 MET A O 1
ATOM 629 N N . SER A 1 82 ? -4.124 -1.223 0.706 1.00 90.94 82 SER A N 1
ATOM 630 C CA . SER A 1 82 ? -3.761 -2.628 0.452 1.00 90.94 82 SER A CA 1
ATOM 631 C C . SER A 1 82 ? -2.910 -3.224 1.570 1.00 90.94 82 SER A C 1
ATOM 633 O O . SER A 1 82 ? -3.084 -4.398 1.887 1.00 90.94 82 SER A O 1
ATOM 635 N N . ALA A 1 83 ? -2.039 -2.428 2.198 1.00 86.88 83 ALA A N 1
ATOM 636 C CA . ALA A 1 83 ? -1.279 -2.862 3.366 1.00 86.88 83 ALA A CA 1
ATOM 637 C C . ALA A 1 83 ? -2.190 -3.134 4.569 1.00 86.88 83 ALA A C 1
ATOM 639 O O . ALA A 1 83 ? -2.056 -4.161 5.230 1.00 86.88 83 ALA A O 1
ATOM 640 N N . LEU A 1 84 ? -3.154 -2.245 4.819 1.00 77.50 84 LEU A N 1
ATOM 641 C CA . LEU A 1 84 ? -4.138 -2.408 5.887 1.00 77.50 84 LEU A CA 1
ATOM 642 C C . LEU A 1 84 ? -4.995 -3.666 5.684 1.00 77.50 84 LEU A C 1
ATOM 644 O O . LEU A 1 84 ? -5.136 -4.471 6.597 1.00 77.50 84 LEU A O 1
ATOM 648 N N . LEU A 1 85 ? -5.533 -3.840 4.477 1.00 75.81 85 LEU A N 1
ATOM 649 C CA . LEU A 1 85 ? -6.466 -4.916 4.135 1.00 75.81 85 LEU A CA 1
ATOM 650 C C . LEU A 1 85 ? -5.759 -6.232 3.764 1.00 75.81 85 LEU A C 1
ATOM 652 O O . LEU A 1 85 ? -6.422 -7.190 3.372 1.00 75.81 85 LEU A O 1
ATOM 656 N N . GLN A 1 86 ? -4.419 -6.259 3.794 1.00 83.81 86 GLN A N 1
ATOM 657 C CA . GLN A 1 86 ? -3.584 -7.362 3.295 1.00 83.81 86 GLN A CA 1
ATOM 658 C C . GLN A 1 86 ? -4.003 -7.847 1.896 1.00 83.81 86 GLN A C 1
ATOM 660 O O . GLN A 1 86 ? -3.943 -9.035 1.570 1.00 83.81 86 GLN A O 1
ATOM 665 N N . LYS A 1 87 ? -4.435 -6.911 1.043 1.00 87.38 87 LYS A N 1
ATOM 666 C CA . LYS A 1 87 ? -4.894 -7.231 -0.308 1.00 87.38 87 LYS A CA 1
ATOM 667 C C . LYS A 1 87 ? -3.701 -7.542 -1.209 1.00 87.38 87 LYS A C 1
ATOM 669 O O . LYS A 1 87 ? -2.740 -6.767 -1.230 1.00 87.38 87 LYS A O 1
ATOM 674 N N . PRO A 1 88 ? -3.764 -8.633 -1.991 1.00 95.31 88 PRO A N 1
ATOM 675 C CA . PRO A 1 88 ? -2.720 -8.943 -2.949 1.00 95.31 88 PRO A CA 1
ATOM 676 C C . PRO A 1 88 ? -2.701 -7.902 -4.075 1.00 95.31 88 PRO A C 1
ATOM 678 O O . PRO A 1 88 ? -3.726 -7.573 -4.669 1.00 95.31 88 PRO A O 1
ATOM 681 N N . VAL A 1 89 ? -1.508 -7.413 -4.388 1.00 98.44 89 VAL A N 1
ATOM 682 C CA . VAL A 1 89 ? -1.220 -6.436 -5.437 1.00 98.44 89 VAL A CA 1
ATOM 683 C C . VAL A 1 89 ? -0.425 -7.133 -6.533 1.00 98.44 89 VAL A C 1
ATOM 685 O O . VAL A 1 89 ? 0.584 -7.787 -6.259 1.00 98.44 89 VAL A O 1
ATOM 688 N N . ARG A 1 90 ? -0.866 -6.999 -7.788 1.00 98.38 90 ARG A N 1
ATOM 689 C CA . ARG A 1 90 ? -0.115 -7.502 -8.946 1.00 98.38 90 ARG A CA 1
ATOM 690 C C . ARG A 1 90 ? 1.157 -6.685 -9.141 1.00 98.38 90 ARG A C 1
ATOM 692 O O . ARG A 1 90 ? 1.090 -5.459 -9.196 1.00 98.38 90 ARG A O 1
ATOM 699 N N . VAL A 1 91 ? 2.293 -7.350 -9.306 1.00 97.69 91 VAL A N 1
ATOM 700 C CA . VAL A 1 91 ? 3.578 -6.687 -9.555 1.00 97.69 91 VAL A CA 1
ATOM 701 C C . VAL A 1 91 ? 4.031 -6.947 -10.982 1.00 97.69 91 VAL A C 1
ATOM 703 O O . VAL A 1 91 ? 4.054 -8.088 -11.447 1.00 97.69 91 VAL A O 1
ATOM 706 N N . ILE A 1 92 ? 4.391 -5.872 -11.678 1.00 96.00 92 ILE A N 1
ATOM 707 C CA . ILE A 1 92 ? 4.897 -5.896 -13.044 1.00 96.00 92 ILE A CA 1
ATOM 708 C C . ILE A 1 92 ? 6.300 -5.284 -13.036 1.00 96.00 92 ILE A C 1
ATOM 710 O O . ILE A 1 92 ? 6.466 -4.143 -12.612 1.00 96.00 92 ILE A O 1
ATOM 714 N N . ARG A 1 93 ? 7.313 -6.009 -13.516 1.00 93.81 93 ARG A N 1
ATOM 715 C CA . ARG A 1 93 ? 8.680 -5.483 -13.672 1.00 93.81 93 ARG A CA 1
ATOM 716 C C . ARG A 1 93 ? 8.929 -5.058 -15.113 1.00 93.81 93 ARG A C 1
ATOM 718 O O . ARG A 1 93 ? 8.623 -5.814 -16.033 1.00 93.81 93 ARG A O 1
ATOM 725 N N . GLY A 1 94 ? 9.481 -3.865 -15.308 1.00 89.75 94 GLY A N 1
ATOM 726 C CA . GLY A 1 94 ? 9.939 -3.351 -16.601 1.00 89.75 94 GLY A CA 1
ATOM 727 C C . GLY A 1 94 ? 11.428 -3.616 -16.830 1.00 89.75 94 GLY A C 1
ATOM 728 O O . GLY A 1 94 ? 12.191 -3.747 -15.876 1.00 89.75 94 GLY A O 1
ATOM 729 N N . SER A 1 95 ? 11.861 -3.680 -18.089 1.00 86.56 95 SER A N 1
ATOM 730 C CA . SER A 1 95 ? 13.266 -3.928 -18.451 1.00 86.56 95 SER A CA 1
ATOM 731 C C . SER A 1 95 ? 14.228 -2.798 -18.075 1.00 86.56 95 SER A C 1
ATOM 733 O O . SER A 1 95 ? 15.425 -3.039 -17.969 1.00 86.56 95 SER A O 1
ATOM 735 N N . GLU A 1 96 ? 13.715 -1.586 -17.854 1.00 81.50 96 GLU A N 1
ATOM 736 C CA . GLU A 1 96 ? 14.495 -0.416 -17.415 1.00 81.50 96 GLU A CA 1
ATOM 737 C C . GLU A 1 96 ? 14.820 -0.438 -15.909 1.00 81.50 96 GLU A C 1
ATOM 739 O O . GLU A 1 96 ? 15.641 0.342 -15.428 1.00 81.50 96 GLU A O 1
ATOM 744 N N . LEU A 1 97 ? 14.221 -1.361 -15.149 1.00 86.56 97 LEU A N 1
ATOM 745 C CA . LEU A 1 97 ? 14.517 -1.540 -13.734 1.00 86.56 97 LEU A CA 1
ATOM 746 C C . LEU A 1 97 ? 15.956 -2.051 -13.545 1.00 86.56 97 LEU A C 1
ATOM 748 O O . LEU A 1 97 ? 16.335 -3.098 -14.078 1.00 86.56 97 LEU A O 1
ATOM 752 N N . LYS A 1 98 ? 16.742 -1.366 -12.706 1.00 85.62 98 LYS A N 1
ATOM 753 C CA . LYS A 1 98 ? 18.120 -1.743 -12.332 1.00 85.62 98 LYS A CA 1
ATOM 754 C C . LYS A 1 98 ? 18.150 -2.925 -11.346 1.00 85.62 98 LYS A C 1
ATOM 756 O O . LYS A 1 98 ? 18.738 -2.855 -10.276 1.00 85.62 98 LYS A O 1
ATOM 761 N N . SER A 1 99 ? 17.510 -4.031 -11.714 1.00 88.38 99 SER A N 1
ATOM 762 C CA . SER A 1 99 ? 17.353 -5.232 -10.889 1.00 88.38 99 SER A CA 1
ATOM 763 C C . SER A 1 99 ? 17.719 -6.483 -11.671 1.00 88.38 99 SER A C 1
ATOM 765 O O . SER A 1 99 ? 17.436 -6.598 -12.865 1.00 88.38 99 SER A O 1
ATOM 767 N N . VAL A 1 100 ? 18.318 -7.468 -11.000 1.00 90.44 100 VAL A N 1
ATOM 768 C CA . VAL A 1 100 ? 18.574 -8.791 -11.595 1.00 90.44 100 VAL A CA 1
ATOM 769 C C . VAL A 1 100 ? 17.279 -9.535 -11.929 1.00 90.44 100 VAL A C 1
ATOM 771 O O . VAL A 1 100 ? 17.307 -10.451 -12.743 1.00 90.44 100 VAL A O 1
ATOM 774 N N . TYR A 1 101 ? 16.147 -9.137 -11.346 1.00 92.31 101 TYR A N 1
ATOM 775 C CA . TYR A 1 101 ? 14.830 -9.716 -11.615 1.00 92.31 101 TYR A CA 1
ATOM 776 C C . TYR A 1 101 ? 14.104 -9.028 -12.774 1.00 92.31 101 TYR A C 1
ATOM 778 O O . TYR A 1 101 ? 13.120 -9.567 -13.279 1.00 92.31 101 TYR A O 1
ATOM 786 N N . ALA A 1 102 ? 14.593 -7.878 -13.249 1.00 90.06 102 ALA A N 1
ATOM 787 C CA . ALA A 1 102 ? 14.000 -7.184 -14.387 1.00 90.06 102 ALA A CA 1
ATOM 788 C C . ALA A 1 102 ? 14.017 -8.070 -15.651 1.00 90.06 102 ALA A C 1
ATOM 790 O O . ALA A 1 102 ? 15.020 -8.764 -15.898 1.00 90.06 102 ALA A O 1
ATOM 791 N N . PRO A 1 103 ? 12.941 -8.083 -16.460 1.00 87.94 103 PRO A N 1
ATOM 792 C CA . PRO A 1 103 ? 12.921 -8.815 -17.719 1.00 87.94 103 PRO A CA 1
ATOM 793 C C . PRO A 1 103 ? 13.938 -8.244 -18.709 1.00 87.94 103 PRO A C 1
ATOM 795 O O . PRO A 1 103 ? 14.373 -7.103 -18.604 1.00 87.94 103 PRO A O 1
ATOM 798 N N . TYR A 1 104 ? 14.313 -9.050 -19.703 1.00 82.50 104 TYR A N 1
ATOM 799 C CA . TYR A 1 104 ? 15.258 -8.619 -20.733 1.00 82.50 104 TYR A CA 1
ATOM 800 C C . TYR A 1 104 ? 14.712 -7.479 -21.612 1.00 82.50 104 TYR A C 1
ATOM 802 O O . TYR A 1 104 ? 15.473 -6.629 -22.062 1.00 82.50 104 TYR A O 1
ATOM 810 N N . ALA A 1 105 ? 13.408 -7.481 -21.884 1.00 81.69 105 ALA A N 1
ATOM 811 C CA . ALA A 1 105 ? 12.740 -6.458 -22.674 1.00 81.69 105 ALA A CA 1
ATOM 812 C C . ALA A 1 105 ? 11.276 -6.334 -22.239 1.00 81.69 105 ALA A C 1
ATOM 814 O O . ALA A 1 105 ? 10.649 -7.341 -21.901 1.00 81.69 105 ALA A O 1
ATOM 815 N N . GLY A 1 106 ? 10.737 -5.116 -22.306 1.00 85.56 106 GLY A N 1
ATOM 816 C CA . GLY A 1 106 ? 9.326 -4.835 -22.048 1.00 85.56 106 GLY A CA 1
ATOM 817 C C . GLY A 1 106 ? 8.942 -4.999 -20.578 1.00 85.56 106 GLY A C 1
ATOM 818 O O . GLY A 1 106 ? 9.745 -4.746 -19.682 1.00 85.56 106 GLY A O 1
ATOM 819 N N . PHE A 1 107 ? 7.701 -5.417 -20.341 1.00 88.88 107 PHE A N 1
ATOM 820 C CA . PHE A 1 107 ? 7.120 -5.595 -19.013 1.00 88.88 107 PHE A CA 1
ATOM 821 C C . PHE A 1 107 ? 6.743 -7.059 -18.786 1.00 88.88 107 PHE A C 1
ATOM 823 O O . PHE A 1 107 ? 6.287 -7.736 -19.707 1.00 88.88 107 PHE A O 1
ATOM 830 N N . ARG A 1 108 ? 6.917 -7.552 -17.558 1.00 92.44 108 ARG A N 1
ATOM 831 C CA . ARG A 1 108 ? 6.563 -8.922 -17.167 1.00 92.44 108 ARG A CA 1
ATOM 832 C C . ARG A 1 108 ? 5.797 -8.920 -15.851 1.00 92.44 108 ARG A C 1
ATOM 834 O O . ARG A 1 108 ? 6.234 -8.301 -14.884 1.00 92.44 108 ARG A O 1
ATOM 841 N N . TYR A 1 109 ? 4.671 -9.624 -15.822 1.00 94.81 109 TYR A N 1
ATOM 842 C CA . TYR A 1 109 ? 3.936 -9.900 -14.592 1.00 94.81 109 TYR A CA 1
ATOM 843 C C . TYR A 1 109 ? 4.688 -10.936 -13.748 1.00 94.81 109 TYR A C 1
ATOM 845 O O . TYR A 1 109 ? 4.977 -12.028 -14.230 1.00 94.81 109 TYR A O 1
ATOM 853 N N . ASP A 1 110 ? 4.981 -10.594 -12.494 1.00 96.19 110 ASP A N 1
ATOM 854 C CA . ASP A 1 110 ? 5.814 -11.399 -11.587 1.00 96.19 110 ASP A CA 1
ATOM 855 C C . ASP A 1 110 ? 5.045 -11.953 -10.373 1.00 96.19 110 ASP A C 1
ATOM 857 O O . ASP A 1 110 ? 5.624 -12.552 -9.456 1.00 96.19 110 ASP A O 1
ATOM 861 N N . GLY A 1 111 ? 3.718 -11.819 -10.401 1.00 97.12 111 GLY A N 1
ATOM 862 C CA . GLY A 1 111 ? 2.817 -12.421 -9.427 1.00 97.12 111 GLY A CA 1
ATOM 863 C C . GLY A 1 111 ? 2.196 -11.430 -8.449 1.00 97.12 111 GLY A C 1
ATOM 864 O O . GLY A 1 111 ? 2.233 -10.209 -8.628 1.00 97.12 111 GLY A O 1
ATOM 865 N N . LEU A 1 112 ? 1.596 -11.998 -7.408 1.00 98.19 112 LEU A N 1
ATOM 866 C CA . LEU A 1 112 ? 0.913 -11.299 -6.331 1.00 98.19 112 LEU A CA 1
ATOM 867 C C . LEU A 1 112 ? 1.842 -11.076 -5.141 1.00 98.19 112 LEU A C 1
ATOM 869 O O . LEU A 1 112 ? 2.568 -11.980 -4.715 1.00 98.19 112 LEU A O 1
ATOM 873 N N . TYR A 1 113 ? 1.770 -9.879 -4.574 1.00 98.50 113 TYR A N 1
ATOM 874 C CA . TYR A 1 113 ? 2.519 -9.458 -3.396 1.00 98.50 113 TYR A CA 1
ATOM 875 C C . TYR A 1 113 ? 1.578 -8.808 -2.384 1.00 98.50 113 TYR A C 1
ATOM 877 O O . TYR A 1 113 ? 0.565 -8.229 -2.759 1.00 98.50 113 TYR A O 1
ATOM 885 N N . THR A 1 114 ? 1.925 -8.867 -1.107 1.00 94.81 114 THR A N 1
ATOM 886 C CA . THR A 1 114 ? 1.270 -8.098 -0.042 1.00 94.81 114 THR A CA 1
ATOM 887 C C . THR A 1 114 ? 2.130 -6.895 0.320 1.00 94.81 114 THR A C 1
ATOM 889 O O . THR A 1 114 ? 3.361 -6.953 0.242 1.00 94.81 114 THR A O 1
ATOM 892 N N . VAL A 1 115 ? 1.472 -5.798 0.688 1.00 94.00 115 VAL A N 1
ATOM 893 C CA . VAL A 1 115 ? 2.121 -4.538 1.059 1.00 94.00 115 VAL A CA 1
ATOM 894 C C . VAL A 1 115 ? 2.259 -4.473 2.578 1.00 94.00 115 VAL A C 1
ATOM 896 O O . VAL A 1 115 ? 1.344 -4.843 3.310 1.00 94.00 115 VAL A O 1
ATOM 899 N N . HIS A 1 116 ? 3.400 -3.993 3.055 1.00 86.88 116 HIS A N 1
ATOM 900 C CA . HIS A 1 116 ? 3.750 -3.885 4.467 1.00 86.88 116 HIS A CA 1
ATOM 901 C C . HIS A 1 116 ? 4.404 -2.534 4.753 1.00 86.88 116 HIS A C 1
ATOM 903 O O . HIS A 1 116 ? 4.921 -1.871 3.855 1.00 86.88 116 HIS A O 1
ATOM 909 N N . ASN A 1 117 ? 4.403 -2.152 6.031 1.00 82.94 117 ASN A N 1
ATOM 910 C CA . ASN A 1 117 ? 5.197 -1.043 6.566 1.00 82.94 117 ASN A CA 1
ATOM 911 C C . ASN A 1 117 ? 5.093 0.293 5.778 1.00 82.94 117 ASN A C 1
ATOM 913 O O . ASN A 1 117 ? 6.127 0.849 5.387 1.00 82.94 117 ASN A O 1
ATOM 917 N N . PRO A 1 118 ? 3.873 0.815 5.517 1.00 86.88 118 PRO A N 1
ATOM 918 C CA . PRO A 1 118 ? 3.710 2.121 4.884 1.00 86.88 118 PRO A CA 1
ATOM 919 C C . PRO A 1 118 ? 4.251 3.220 5.806 1.00 86.88 118 PRO A C 1
ATOM 921 O O . PRO A 1 118 ? 3.789 3.363 6.940 1.00 86.88 118 PRO A O 1
ATOM 924 N N . ARG A 1 119 ? 5.217 4.004 5.324 1.00 89.06 119 ARG A N 1
ATOM 925 C CA . ARG A 1 119 ? 5.861 5.082 6.095 1.00 89.06 119 ARG A CA 1
ATOM 926 C C . ARG A 1 119 ? 6.286 6.262 5.225 1.00 89.06 119 ARG A C 1
ATOM 928 O O . ARG A 1 119 ? 6.561 6.086 4.044 1.00 89.06 119 ARG A O 1
ATOM 935 N N . GLU A 1 120 ? 6.350 7.443 5.824 1.00 88.38 120 GLU A N 1
ATOM 936 C CA . GLU A 1 120 ? 6.966 8.635 5.236 1.00 88.38 120 GLU A CA 1
ATOM 937 C C . GLU A 1 120 ? 8.388 8.766 5.790 1.00 88.38 120 GLU A C 1
ATOM 939 O O . GLU A 1 120 ? 8.593 8.746 7.004 1.00 88.38 120 GLU A O 1
ATOM 944 N N . GLU A 1 121 ? 9.380 8.854 4.908 1.00 88.25 121 GLU A N 1
ATOM 945 C CA . GLU A 1 121 ? 10.796 8.943 5.273 1.00 88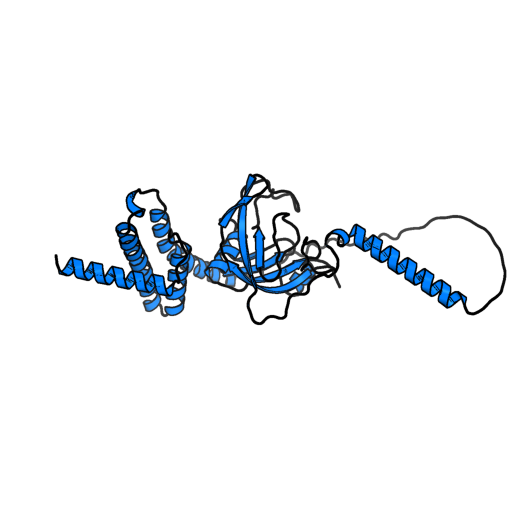.25 121 GLU A CA 1
ATOM 946 C C . GLU A 1 121 ? 11.509 9.995 4.431 1.00 88.25 121 GLU A C 1
ATOM 948 O O . GLU A 1 121 ? 11.109 10.276 3.306 1.00 88.25 121 GLU A O 1
ATOM 953 N N . MET A 1 122 ? 12.607 10.540 4.951 1.00 88.06 122 MET A N 1
ATOM 954 C CA . MET A 1 122 ? 13.492 11.397 4.167 1.00 88.06 122 MET A CA 1
ATOM 955 C C . MET A 1 122 ? 14.176 10.566 3.070 1.00 88.06 122 MET A C 1
ATOM 957 O O . MET A 1 122 ? 14.905 9.621 3.376 1.00 88.06 122 MET A O 1
ATOM 961 N N . GLY A 1 123 ? 13.931 10.906 1.806 1.00 84.00 123 GLY A N 1
ATOM 962 C CA . GLY A 1 123 ? 14.619 10.340 0.646 1.00 84.00 123 GLY A CA 1
ATOM 963 C C . GLY A 1 123 ? 16.021 10.927 0.462 1.00 84.00 123 GLY A C 1
ATOM 964 O O . GLY A 1 123 ? 16.398 11.914 1.100 1.00 84.00 123 GLY A O 1
ATOM 965 N N . GLY A 1 124 ? 16.801 10.352 -0.449 1.00 77.94 124 GLY A N 1
ATOM 966 C CA . GLY A 1 124 ? 18.180 10.753 -0.745 1.00 77.94 124 GLY A CA 1
ATOM 967 C C . GLY A 1 124 ? 18.316 12.167 -1.314 1.00 77.94 124 GLY A C 1
ATOM 968 O O . GLY A 1 124 ? 19.372 12.783 -1.185 1.00 77.94 124 GLY A O 1
ATOM 969 N N . ALA A 1 125 ? 17.237 12.718 -1.875 1.00 81.12 125 ALA A N 1
ATOM 970 C CA . ALA A 1 125 ? 17.161 14.108 -2.326 1.00 81.12 125 ALA A CA 1
ATOM 971 C C . ALA A 1 125 ? 16.841 15.118 -1.201 1.00 81.12 125 ALA A C 1
ATOM 973 O O . ALA A 1 125 ? 16.704 16.307 -1.478 1.00 81.12 125 ALA A O 1
ATOM 974 N N . GLY A 1 126 ? 16.700 14.673 0.056 1.00 86.06 126 GLY A N 1
ATOM 975 C CA . GLY A 1 126 ? 16.317 15.537 1.179 1.00 86.06 126 GLY A CA 1
ATOM 976 C C . GLY A 1 126 ? 14.840 15.948 1.176 1.00 86.06 126 GLY A C 1
ATOM 977 O O . GLY A 1 126 ? 14.487 16.955 1.782 1.00 86.06 126 GLY A O 1
ATOM 978 N N . LEU A 1 127 ? 13.997 15.179 0.483 1.00 89.50 127 LEU A N 1
ATOM 979 C CA . LEU A 1 127 ? 12.546 15.352 0.407 1.00 89.50 127 LEU A CA 1
ATOM 980 C C . LEU A 1 127 ? 11.854 14.111 0.963 1.00 89.50 127 LEU A C 1
ATOM 982 O O . LEU A 1 127 ? 12.369 12.999 0.8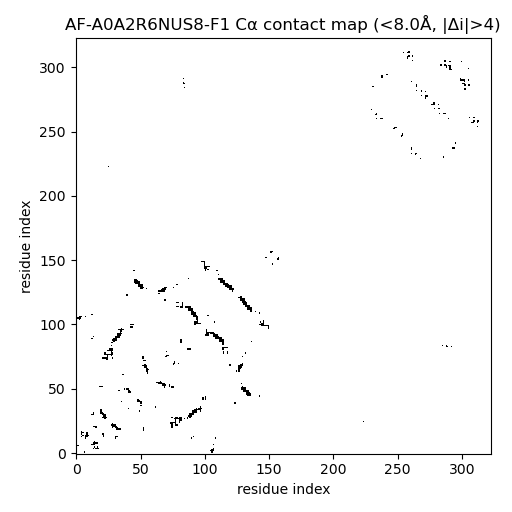35 1.00 89.50 127 LEU A O 1
ATOM 986 N N . VAL A 1 128 ? 10.677 14.282 1.555 1.00 89.88 128 VAL A N 1
ATOM 987 C CA . VAL A 1 128 ? 9.900 13.171 2.111 1.00 89.88 128 VAL A CA 1
ATOM 988 C C . VAL A 1 128 ? 9.360 12.289 0.986 1.00 89.88 128 VAL A C 1
ATOM 990 O O . VAL A 1 128 ? 8.779 12.777 0.017 1.00 89.88 128 VAL A O 1
ATOM 993 N N . VAL A 1 129 ? 9.519 10.975 1.120 1.00 92.12 129 VAL A N 1
ATOM 994 C CA . VAL A 1 129 ? 8.968 9.944 0.231 1.00 92.12 129 VAL A CA 1
ATOM 995 C C . VAL A 1 129 ? 8.062 8.996 1.006 1.00 92.12 129 VAL A C 1
ATOM 997 O O . VAL A 1 129 ? 8.328 8.668 2.162 1.00 92.12 129 VAL A O 1
ATOM 1000 N N . CYS A 1 130 ? 7.003 8.511 0.361 1.00 92.38 130 CYS A N 1
ATOM 1001 C CA . CYS A 1 130 ? 6.199 7.408 0.882 1.00 92.38 130 CYS A CA 1
ATOM 1002 C C . CYS A 1 130 ? 6.870 6.081 0.502 1.00 92.38 130 CYS A C 1
ATOM 1004 O O . CYS A 1 130 ? 7.033 5.806 -0.683 1.00 92.38 130 CYS A O 1
ATOM 1006 N N . LYS A 1 131 ? 7.231 5.240 1.473 1.00 92.50 131 LYS A N 1
ATOM 1007 C CA . LYS A 1 131 ? 7.823 3.914 1.241 1.00 92.50 131 LYS A CA 1
ATOM 1008 C C . LYS A 1 131 ? 6.876 2.793 1.639 1.00 92.50 131 LYS A C 1
ATOM 1010 O O . LYS A 1 131 ? 6.144 2.900 2.625 1.00 92.50 131 LYS A O 1
ATOM 1015 N N . PHE A 1 132 ? 6.946 1.703 0.882 1.00 94.50 132 PHE A N 1
ATOM 1016 C CA . PHE A 1 132 ? 6.148 0.499 1.077 1.00 94.50 132 PHE A CA 1
ATOM 1017 C C . PHE A 1 132 ? 7.017 -0.745 0.894 1.00 94.50 132 PHE A C 1
ATOM 1019 O O . PHE A 1 132 ? 7.705 -0.870 -0.117 1.00 94.50 132 PHE A O 1
ATOM 1026 N N . ASP A 1 133 ? 6.944 -1.689 1.828 1.00 93.75 133 ASP A N 1
ATOM 1027 C CA . ASP A 1 133 ? 7.688 -2.946 1.740 1.00 93.75 133 ASP A CA 1
ATOM 1028 C C . ASP A 1 133 ? 6.779 -4.018 1.130 1.00 93.75 133 ASP A C 1
ATOM 1030 O O . ASP A 1 133 ? 5.729 -4.352 1.675 1.00 93.75 133 ASP A O 1
ATOM 1034 N N . PHE A 1 134 ? 7.166 -4.586 -0.002 1.00 97.62 134 PHE A N 1
ATOM 1035 C CA . PHE A 1 134 ? 6.411 -5.641 -0.665 1.00 97.62 134 PHE A CA 1
ATOM 1036 C C . PHE A 1 134 ? 6.976 -7.013 -0.320 1.00 97.62 134 PHE A C 1
ATOM 1038 O O . PHE A 1 134 ? 8.191 -7.208 -0.265 1.00 97.62 134 PHE A O 1
ATOM 1045 N N . ARG A 1 135 ? 6.082 -7.988 -0.127 1.00 96.31 135 ARG A N 1
ATOM 1046 C CA . ARG A 1 135 ? 6.432 -9.399 0.088 1.00 96.31 135 ARG A CA 1
ATOM 1047 C C . ARG A 1 135 ? 5.603 -10.299 -0.809 1.00 96.31 135 ARG A C 1
ATOM 1049 O O . ARG A 1 135 ? 4.378 -10.186 -0.841 1.00 96.31 135 ARG A O 1
ATOM 1056 N N . ARG A 1 136 ? 6.263 -11.189 -1.541 1.00 97.75 136 ARG A N 1
ATOM 1057 C CA . ARG A 1 136 ? 5.615 -12.085 -2.495 1.00 97.75 136 ARG A CA 1
ATOM 1058 C C . ARG A 1 136 ? 4.712 -13.075 -1.772 1.00 97.75 136 ARG A C 1
ATOM 1060 O O . ARG A 1 136 ? 5.083 -13.616 -0.733 1.00 97.75 136 ARG A O 1
ATOM 1067 N N . CYS A 1 137 ? 3.521 -13.303 -2.318 1.00 95.44 137 CYS A N 1
ATOM 1068 C CA . CYS A 1 137 ? 2.617 -14.323 -1.793 1.00 95.44 137 CYS A CA 1
ATOM 1069 C C . CYS A 1 137 ? 3.221 -15.725 -2.021 1.00 95.44 137 CYS A C 1
ATOM 1071 O O . CYS A 1 137 ? 3.901 -15.921 -3.038 1.00 95.44 137 CYS A O 1
ATOM 1073 N N . PRO A 1 138 ? 2.978 -16.691 -1.116 1.00 91.31 138 PRO A N 1
ATOM 1074 C CA . PRO A 1 138 ? 3.453 -18.066 -1.270 1.00 91.31 138 PRO A CA 1
ATOM 1075 C C . PRO A 1 138 ? 2.805 -18.770 -2.475 1.00 91.31 138 PRO A C 1
ATOM 1077 O O . PRO A 1 138 ? 1.905 -18.229 -3.116 1.00 91.31 138 PRO A O 1
ATOM 1080 N N . ASP A 1 139 ? 3.278 -19.980 -2.778 1.00 94.12 139 ASP A N 1
ATOM 1081 C CA . ASP A 1 139 ? 2.688 -20.897 -3.770 1.00 94.12 139 ASP A CA 1
ATOM 1082 C C . ASP A 1 139 ? 2.649 -20.373 -5.216 1.00 94.12 139 ASP A C 1
ATOM 1084 O O . ASP A 1 139 ? 1.812 -20.760 -6.031 1.00 94.12 139 ASP A O 1
ATOM 1088 N N . GLN A 1 140 ? 3.606 -19.513 -5.565 1.00 95.69 140 GLN A N 1
ATOM 1089 C CA . GLN A 1 140 ? 3.811 -19.020 -6.925 1.00 95.69 140 GLN A CA 1
ATOM 1090 C C . GLN A 1 140 ? 5.128 -19.562 -7.501 1.00 95.69 140 GLN A C 1
ATOM 1092 O O . GLN A 1 140 ? 6.097 -19.718 -6.754 1.00 95.69 140 GLN A O 1
ATOM 1097 N N . PRO A 1 141 ? 5.224 -19.789 -8.826 1.00 94.38 141 PRO A N 1
ATOM 1098 C CA . PRO A 1 141 ? 6.470 -20.212 -9.464 1.00 94.38 141 PRO A CA 1
ATOM 1099 C C . PRO A 1 141 ? 7.644 -19.287 -9.111 1.00 94.38 141 PRO A C 1
ATOM 1101 O O . PRO A 1 141 ? 7.418 -18.087 -8.912 1.00 94.38 141 PRO A O 1
ATOM 1104 N N . PRO A 1 142 ? 8.885 -19.798 -9.037 1.00 93.88 142 PRO A N 1
ATOM 1105 C CA . PRO A 1 142 ? 10.050 -18.979 -8.715 1.00 93.88 142 PRO A CA 1
ATOM 1106 C C . PRO A 1 142 ? 10.242 -17.854 -9.739 1.00 93.88 142 PRO A C 1
ATOM 1108 O O . PRO A 1 142 ? 9.956 -18.019 -10.927 1.00 93.88 142 PRO A O 1
ATOM 1111 N N . LEU A 1 143 ? 10.735 -16.703 -9.276 1.00 94.12 143 LEU A N 1
ATOM 1112 C CA . LEU A 1 143 ? 10.976 -15.555 -10.147 1.00 94.12 143 LEU A CA 1
ATOM 1113 C C . LEU A 1 143 ? 12.135 -15.820 -11.121 1.00 94.12 143 LEU A C 1
ATOM 1115 O O . LEU A 1 143 ? 13.172 -16.348 -10.707 1.00 94.12 143 LEU A O 1
ATOM 1119 N N . PRO A 1 144 ? 12.028 -15.394 -12.394 1.00 91.56 144 PRO A N 1
ATOM 1120 C CA . PRO A 1 144 ? 13.145 -15.467 -13.322 1.00 91.56 144 PRO A CA 1
ATOM 1121 C C . PRO A 1 144 ? 14.230 -14.473 -12.905 1.00 91.56 144 PRO A C 1
ATOM 1123 O O . PRO A 1 144 ? 13.956 -13.284 -12.725 1.00 91.56 144 PRO A O 1
ATOM 1126 N N . ARG A 1 145 ? 15.476 -14.941 -12.818 1.00 89.25 145 ARG A N 1
ATOM 1127 C CA . ARG A 1 145 ? 16.645 -14.099 -12.551 1.00 89.25 145 ARG A CA 1
ATOM 1128 C C . ARG A 1 145 ? 17.518 -13.991 -13.795 1.00 89.25 145 ARG A C 1
ATOM 1130 O O . ARG A 1 145 ? 17.742 -14.964 -14.505 1.00 89.25 145 ARG A O 1
ATOM 1137 N N . SER A 1 146 ? 18.026 -12.794 -14.045 1.00 80.94 146 SER A N 1
ATOM 1138 C CA . SER A 1 146 ? 19.030 -12.546 -15.068 1.00 80.94 146 SER A CA 1
ATOM 1139 C C . SER A 1 146 ? 20.383 -13.091 -14.665 1.00 80.94 146 SER A C 1
ATOM 1141 O O . SER A 1 146 ? 20.910 -12.736 -13.611 1.00 80.94 146 SER A O 1
ATOM 1143 N N . GLU A 1 147 ? 20.984 -13.853 -15.566 1.00 77.75 147 GLU A N 1
ATOM 1144 C CA . GLU A 1 147 ? 22.396 -14.231 -15.491 1.00 77.75 147 GLU A CA 1
ATOM 1145 C C . GLU A 1 147 ? 23.314 -13.149 -16.081 1.00 77.75 147 GLU A C 1
ATOM 1147 O O . GLU A 1 147 ? 24.517 -13.150 -15.842 1.00 77.75 147 GLU A O 1
ATOM 1152 N N . ILE A 1 148 ? 22.750 -12.201 -16.839 1.00 70.44 148 ILE A N 1
ATOM 1153 C CA . ILE A 1 148 ? 23.494 -11.085 -17.431 1.00 70.44 148 ILE A CA 1
ATOM 1154 C C . ILE A 1 148 ? 23.737 -10.025 -16.345 1.00 70.44 148 ILE A C 1
ATOM 1156 O O . ILE A 1 148 ? 22.746 -9.565 -15.755 1.00 70.44 148 ILE A O 1
ATOM 1160 N N . PRO A 1 149 ? 24.997 -9.612 -16.097 1.00 68.31 149 PRO A N 1
ATOM 1161 C CA . PRO A 1 149 ? 25.326 -8.546 -15.154 1.00 68.31 149 PRO A CA 1
ATOM 1162 C C . PRO A 1 149 ? 24.584 -7.242 -15.467 1.00 68.31 149 PRO A C 1
ATOM 1164 O O . PRO A 1 149 ? 24.411 -6.882 -16.630 1.00 68.31 149 PRO A O 1
ATOM 1167 N N . LEU A 1 150 ? 24.190 -6.493 -14.432 1.00 66.94 150 LEU A N 1
ATOM 1168 C CA . LEU A 1 150 ? 23.498 -5.204 -14.590 1.00 66.94 150 LEU A CA 1
ATOM 1169 C C . LEU A 1 150 ? 24.294 -4.205 -15.445 1.00 66.94 150 LEU A C 1
ATOM 1171 O O . LEU A 1 150 ? 23.708 -3.521 -16.274 1.00 66.94 150 LEU A O 1
ATOM 1175 N N . SER A 1 151 ? 25.624 -4.184 -15.319 1.00 64.31 151 SER A N 1
ATOM 1176 C CA . SER A 1 151 ? 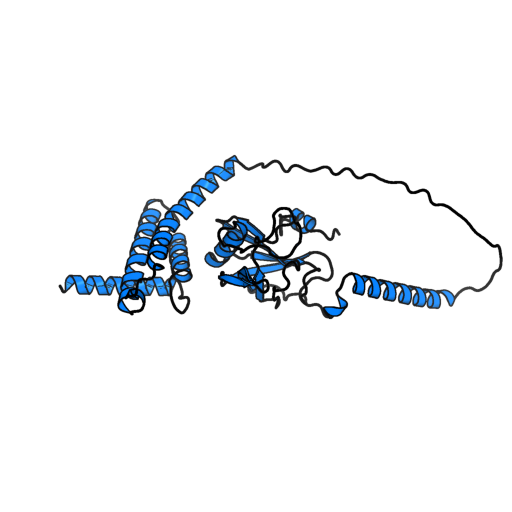26.518 -3.333 -16.123 1.00 64.31 151 SER A CA 1
ATOM 1177 C C . SER A 1 151 ? 26.481 -3.636 -17.623 1.00 64.31 151 SER A C 1
ATOM 1179 O O . SER A 1 151 ? 26.884 -2.813 -18.439 1.00 64.31 151 SER A O 1
ATOM 1181 N N . GLU A 1 152 ? 26.036 -4.832 -17.999 1.00 60.81 152 GLU A N 1
ATOM 1182 C CA . GLU A 1 152 ? 25.920 -5.247 -19.393 1.00 60.81 152 GLU A CA 1
ATOM 1183 C C . GLU A 1 152 ? 24.508 -5.039 -19.941 1.00 60.81 152 GLU A C 1
ATOM 1185 O O . GLU A 1 152 ? 24.316 -5.191 -21.142 1.00 60.81 152 GLU A O 1
ATOM 1190 N N . ARG A 1 153 ? 23.532 -4.677 -19.093 1.00 59.84 153 ARG A N 1
ATOM 1191 C CA . ARG A 1 153 ? 22.110 -4.576 -19.450 1.00 59.84 153 ARG A CA 1
ATOM 1192 C C . ARG A 1 153 ? 21.693 -3.259 -20.090 1.00 59.84 153 ARG A C 1
ATOM 1194 O O . ARG A 1 153 ? 20.605 -3.236 -20.656 1.00 59.84 153 ARG A O 1
ATOM 1201 N N . ASP A 1 154 ? 22.525 -2.217 -20.065 1.00 58.31 154 ASP A N 1
ATOM 1202 C CA . ASP A 1 154 ? 22.188 -0.946 -20.711 1.00 58.31 154 ASP A CA 1
ATOM 1203 C C . ASP A 1 154 ? 21.774 -1.172 -22.165 1.00 58.31 154 ASP A C 1
ATOM 1205 O O . ASP A 1 154 ? 22.474 -1.840 -22.928 1.00 58.31 154 ASP A O 1
ATOM 1209 N N . ASP A 1 155 ? 20.661 -0.568 -22.569 1.00 54.56 155 ASP A N 1
ATOM 1210 C CA . ASP A 1 155 ? 20.077 -0.703 -23.904 1.00 54.56 155 ASP A CA 1
ATOM 1211 C C . ASP A 1 155 ? 21.105 -0.462 -25.022 1.00 54.56 155 ASP A C 1
ATOM 1213 O O . ASP A 1 155 ? 21.146 -1.169 -26.033 1.00 54.56 155 ASP A O 1
ATOM 1217 N N . ILE A 1 156 ? 21.996 0.512 -24.816 1.00 54.53 156 ILE A N 1
ATOM 1218 C CA . ILE A 1 156 ? 23.102 0.836 -25.724 1.00 54.53 156 ILE A CA 1
ATOM 1219 C C . ILE A 1 156 ? 24.139 -0.293 -25.742 1.00 54.53 156 ILE A C 1
ATOM 1221 O O . ILE A 1 156 ? 24.540 -0.748 -26.817 1.00 54.53 156 ILE A O 1
ATOM 1225 N N . THR A 1 157 ? 24.561 -0.772 -24.572 1.00 55.41 157 THR A N 1
ATOM 1226 C CA . THR A 1 157 ? 25.536 -1.860 -24.422 1.00 55.41 157 THR A CA 1
ATOM 1227 C C . THR A 1 157 ? 24.995 -3.157 -25.018 1.00 55.41 157 THR A C 1
ATOM 1229 O O . THR A 1 157 ? 25.688 -3.804 -25.803 1.00 55.41 157 THR A O 1
ATOM 1232 N N . MET A 1 158 ? 23.724 -3.479 -24.785 1.00 58.75 158 MET A N 1
ATOM 1233 C CA . MET A 1 158 ? 23.064 -4.659 -25.336 1.00 58.75 158 MET A CA 1
ATOM 1234 C C . MET A 1 158 ? 22.814 -4.562 -26.837 1.00 58.75 158 MET A C 1
ATOM 1236 O O . MET A 1 158 ? 23.061 -5.546 -27.538 1.00 58.75 158 MET A O 1
ATOM 1240 N N . ARG A 1 159 ? 22.400 -3.403 -27.376 1.00 59.78 159 ARG A N 1
ATOM 1241 C CA . ARG A 1 159 ? 22.355 -3.182 -28.838 1.00 59.78 159 ARG A CA 1
ATOM 1242 C C . ARG A 1 159 ? 23.740 -3.394 -29.450 1.00 59.78 159 ARG A C 1
ATOM 1244 O O . ARG A 1 159 ? 23.859 -4.056 -30.479 1.00 59.78 159 ARG A O 1
ATOM 1251 N N . ARG A 1 160 ? 24.799 -2.933 -28.777 1.00 54.78 160 ARG A N 1
ATOM 1252 C CA . ARG A 1 160 ? 26.196 -3.101 -29.206 1.00 54.78 160 ARG A CA 1
ATOM 1253 C C . ARG A 1 160 ? 26.671 -4.557 -29.128 1.00 54.78 160 ARG A C 1
ATOM 1255 O O . ARG A 1 160 ? 27.367 -5.011 -30.036 1.00 54.78 160 ARG A O 1
ATOM 1262 N N . VAL A 1 161 ? 26.285 -5.309 -28.094 1.00 59.88 161 VAL A N 1
ATOM 1263 C CA . VAL A 1 161 ? 26.585 -6.747 -27.944 1.00 59.88 161 VAL A CA 1
ATOM 1264 C C . VAL A 1 161 ? 25.820 -7.578 -28.973 1.00 59.88 161 VAL A C 1
ATOM 1266 O O . VAL A 1 161 ? 26.425 -8.431 -29.624 1.00 59.88 161 VAL A O 1
ATOM 1269 N N . LYS A 1 162 ? 24.523 -7.306 -29.175 1.00 64.19 162 LYS A N 1
ATOM 1270 C CA . LYS A 1 162 ? 23.706 -7.938 -30.220 1.00 64.19 162 LYS A CA 1
ATOM 1271 C C . LYS A 1 162 ? 24.310 -7.697 -31.593 1.00 64.19 162 LYS A C 1
ATOM 1273 O O . LYS A 1 162 ? 24.608 -8.674 -32.263 1.00 64.19 162 LYS A O 1
ATOM 1278 N N . PHE A 1 163 ? 24.593 -6.442 -31.944 1.00 66.00 163 PHE A N 1
ATOM 1279 C CA . PHE A 1 163 ? 25.220 -6.074 -33.216 1.00 66.00 163 PHE A CA 1
ATOM 1280 C C . PHE A 1 163 ? 26.560 -6.794 -33.443 1.00 66.00 163 PHE A C 1
ATOM 1282 O O . PHE A 1 163 ? 26.834 -7.290 -34.534 1.00 66.00 163 PHE A O 1
ATOM 1289 N N . LYS A 1 164 ? 27.397 -6.917 -32.402 1.00 62.00 164 LYS A N 1
ATOM 1290 C CA . LYS A 1 164 ? 28.645 -7.694 -32.478 1.00 62.00 164 LYS A CA 1
ATOM 1291 C C . LYS A 1 164 ? 28.396 -9.193 -32.679 1.00 62.00 164 LYS A C 1
ATOM 1293 O O . LYS A 1 164 ? 29.133 -9.818 -33.439 1.00 62.00 164 LYS A O 1
ATOM 1298 N N . LYS A 1 165 ? 27.392 -9.776 -32.014 1.00 67.75 165 LYS A N 1
ATOM 1299 C CA . LYS A 1 165 ? 27.031 -11.197 -32.160 1.00 67.75 165 LYS A CA 1
ATOM 1300 C C . LYS A 1 165 ? 26.464 -11.504 -33.548 1.00 67.75 165 LYS A C 1
ATOM 1302 O O . LYS A 1 165 ? 26.966 -12.437 -34.167 1.00 67.75 165 LYS A O 1
ATOM 1307 N N . THR A 1 166 ? 25.517 -10.713 -34.063 1.00 68.81 166 THR A N 1
ATOM 1308 C CA . THR A 1 166 ? 24.972 -10.896 -35.424 1.00 68.81 166 THR A CA 1
ATOM 1309 C C . THR A 1 166 ? 26.070 -10.798 -36.469 1.00 68.81 166 THR A C 1
ATOM 1311 O O . THR A 1 166 ? 26.203 -11.703 -37.283 1.00 68.81 166 THR A O 1
ATOM 1314 N N . ARG A 1 167 ? 26.958 -9.802 -36.375 1.00 66.31 167 ARG A N 1
ATOM 1315 C CA . ARG A 1 167 ? 28.078 -9.666 -37.318 1.00 66.31 167 ARG A CA 1
ATOM 1316 C C . ARG A 1 167 ? 29.061 -10.843 -37.260 1.00 66.31 167 ARG A C 1
ATOM 1318 O O . ARG A 1 167 ? 29.583 -11.265 -38.287 1.00 66.31 167 ARG A O 1
ATOM 1325 N N . LYS A 1 168 ? 29.319 -11.397 -36.070 1.00 64.56 168 LYS A N 1
ATOM 1326 C CA . LYS A 1 168 ? 30.192 -12.573 -35.897 1.00 64.56 168 LYS A CA 1
ATOM 1327 C C . LYS A 1 168 ? 29.537 -13.854 -36.428 1.00 64.56 168 LYS A C 1
ATOM 1329 O O . LYS A 1 168 ? 30.232 -14.718 -36.952 1.00 64.56 168 LYS A O 1
ATOM 1334 N N . GLN A 1 169 ? 28.214 -13.958 -36.329 1.00 59.66 169 GLN A N 1
ATOM 1335 C CA . GLN A 1 169 ? 27.427 -15.070 -36.860 1.00 59.66 169 GLN A CA 1
ATOM 1336 C C . GLN A 1 169 ? 27.278 -14.988 -38.387 1.00 59.66 169 GLN A C 1
ATOM 1338 O O . GLN A 1 169 ? 27.398 -16.005 -39.059 1.00 59.66 169 GLN A O 1
ATOM 1343 N N . GLU A 1 170 ? 27.131 -13.787 -38.948 1.00 59.66 170 GLU A N 1
ATOM 1344 C CA . GLU A 1 170 ? 27.170 -13.527 -40.394 1.00 59.66 170 GLU A CA 1
ATOM 1345 C C . GLU A 1 170 ? 28.555 -13.800 -40.985 1.00 59.66 170 GLU A C 1
ATOM 1347 O O . GLU A 1 170 ? 28.654 -14.417 -42.038 1.00 59.66 170 GLU A O 1
ATOM 1352 N N . GLN A 1 171 ? 29.633 -13.421 -40.293 1.00 57.09 171 GLN A N 1
ATOM 1353 C CA . GLN A 1 171 ? 30.997 -13.769 -40.705 1.00 57.09 171 GLN A CA 1
ATOM 1354 C C . GLN A 1 171 ? 31.267 -15.275 -40.580 1.00 57.09 171 GLN A C 1
ATOM 1356 O O . GLN A 1 171 ? 31.890 -15.849 -41.465 1.00 57.09 171 GLN A O 1
ATOM 1361 N N . GLY A 1 172 ? 30.755 -15.941 -39.541 1.00 55.28 172 GLY A N 1
ATOM 1362 C CA . GLY A 1 172 ? 30.826 -17.401 -39.411 1.00 55.28 172 GLY A CA 1
ATOM 1363 C C . GLY A 1 172 ? 30.045 -18.137 -40.506 1.00 55.28 172 GLY A C 1
ATOM 1364 O O . GLY A 1 172 ? 30.561 -19.086 -41.094 1.00 55.28 172 GLY A O 1
ATOM 1365 N N . ASN A 1 173 ? 28.844 -17.659 -40.846 1.00 55.59 173 ASN A N 1
ATOM 1366 C CA . ASN A 1 173 ? 28.035 -18.205 -41.936 1.00 55.59 173 ASN A CA 1
ATOM 1367 C C . ASN A 1 173 ? 28.607 -17.880 -43.320 1.00 55.59 173 ASN A C 1
ATOM 1369 O O . ASN A 1 173 ? 28.503 -18.721 -44.204 1.00 55.59 173 ASN A O 1
ATOM 1373 N N . ALA A 1 174 ? 29.238 -16.719 -43.517 1.00 53.56 174 ALA A N 1
ATOM 1374 C CA . ALA A 1 174 ? 29.918 -16.369 -44.766 1.00 53.56 174 ALA A CA 1
ATOM 1375 C C . ALA A 1 174 ? 31.171 -17.228 -45.005 1.00 53.56 174 ALA A C 1
ATOM 1377 O O . ALA A 1 174 ? 31.484 -17.565 -46.146 1.00 53.56 174 ALA A O 1
ATOM 1378 N N . VAL A 1 175 ? 31.872 -17.629 -43.938 1.00 51.69 175 VAL A N 1
ATOM 1379 C CA . VAL A 1 175 ? 33.009 -18.563 -44.019 1.00 51.69 175 VAL A CA 1
ATOM 1380 C C . VAL A 1 175 ? 32.522 -20.002 -44.254 1.00 51.69 175 VAL A C 1
ATOM 1382 O O . VAL A 1 175 ? 33.117 -20.726 -45.052 1.00 51.69 175 VAL A O 1
ATOM 1385 N N . ALA A 1 176 ? 31.397 -20.405 -43.651 1.00 48.97 176 ALA A N 1
ATOM 1386 C CA . ALA A 1 176 ? 30.773 -21.707 -43.907 1.00 48.97 176 ALA A CA 1
ATOM 1387 C C . ALA A 1 176 ? 30.144 -21.810 -45.315 1.00 48.97 176 ALA A C 1
ATOM 1389 O O . ALA A 1 176 ? 30.221 -22.865 -45.944 1.00 48.97 176 ALA A O 1
ATOM 1390 N N . SER A 1 177 ? 29.574 -20.722 -45.848 1.00 50.91 177 SER A N 1
ATOM 1391 C CA . SER A 1 177 ? 29.001 -20.679 -47.201 1.00 50.91 177 SER A CA 1
ATOM 1392 C C . SER A 1 177 ? 30.051 -20.497 -48.302 1.00 50.91 177 SER A C 1
ATOM 1394 O O . SER A 1 177 ? 29.841 -20.977 -49.412 1.00 50.91 177 SER A O 1
ATOM 1396 N N . SER A 1 178 ? 31.223 -19.923 -47.999 1.00 46.81 178 SER A N 1
ATOM 1397 C CA . SER A 1 178 ? 32.346 -19.800 -48.951 1.00 46.81 178 SER A CA 1
ATOM 1398 C C . SER A 1 178 ? 33.129 -21.102 -49.178 1.00 46.81 178 SER A C 1
ATOM 1400 O O . SER A 1 178 ? 34.105 -21.114 -49.923 1.00 46.81 178 SER A O 1
ATOM 1402 N N . SER A 1 179 ? 32.706 -22.221 -48.578 1.00 45.16 179 SER A N 1
ATOM 1403 C CA . SER A 1 179 ? 33.316 -23.540 -48.814 1.00 45.16 179 SER A CA 1
ATOM 1404 C C . SER A 1 179 ? 32.737 -24.282 -50.026 1.00 45.16 179 SER A C 1
ATOM 1406 O O . SER A 1 179 ? 33.174 -25.395 -50.323 1.00 45.16 179 SER A O 1
ATOM 1408 N N . ARG A 1 180 ? 31.753 -23.721 -50.746 1.00 47.25 180 ARG A N 1
ATOM 1409 C CA . ARG A 1 180 ? 31.233 -24.334 -51.975 1.00 47.25 180 ARG A CA 1
ATOM 1410 C C . ARG A 1 180 ? 31.010 -23.303 -53.070 1.00 47.25 180 ARG A C 1
ATOM 1412 O O . ARG A 1 180 ? 30.359 -22.292 -52.861 1.00 47.25 180 ARG A O 1
ATOM 1419 N N . THR A 1 181 ? 31.478 -23.679 -54.258 1.00 35.03 181 THR A N 1
ATOM 1420 C CA . THR A 1 181 ? 31.362 -23.016 -55.566 1.00 35.03 181 THR A CA 1
ATOM 1421 C C . THR A 1 181 ? 32.326 -21.856 -55.823 1.00 35.03 181 THR A C 1
ATOM 1423 O O . THR A 1 181 ? 32.209 -20.752 -55.306 1.00 35.03 181 THR A O 1
ATOM 1426 N N . GLY A 1 182 ? 33.325 -22.160 -56.654 1.00 32.91 182 GLY A N 1
ATOM 1427 C CA . GLY A 1 182 ? 34.209 -21.181 -57.253 1.00 32.91 182 GLY A CA 1
ATOM 1428 C C . GLY A 1 182 ? 33.663 -20.598 -58.558 1.00 32.91 182 GLY A C 1
ATOM 1429 O O . GLY A 1 182 ? 32.751 -21.138 -59.175 1.00 32.91 182 GLY A O 1
ATOM 1430 N N . LEU A 1 183 ? 34.357 -19.531 -58.963 1.00 32.56 183 LEU A N 1
ATOM 1431 C CA . LEU A 1 183 ? 34.478 -18.938 -60.297 1.00 32.56 183 LEU A CA 1
ATOM 1432 C C . LEU A 1 183 ? 33.203 -18.403 -60.977 1.00 32.56 183 LEU A C 1
ATOM 1434 O O . LEU A 1 183 ? 32.448 -19.144 -61.593 1.00 32.56 183 LEU A O 1
ATOM 1438 N N . SER A 1 184 ? 33.121 -17.077 -61.138 1.00 34.53 184 SER A N 1
ATOM 1439 C CA . SER A 1 184 ? 33.563 -16.402 -62.378 1.00 34.53 184 SER A CA 1
ATOM 1440 C C . SER A 1 184 ? 33.378 -14.869 -62.332 1.00 34.53 184 SER A C 1
ATOM 1442 O O . SER A 1 184 ? 32.708 -14.317 -61.469 1.00 34.53 184 SER A O 1
ATOM 1444 N N . LYS A 1 185 ? 34.119 -14.204 -63.228 1.00 32.44 185 LYS A N 1
ATOM 1445 C CA . LYS A 1 185 ? 34.505 -12.782 -63.327 1.00 32.44 185 LYS A CA 1
ATOM 1446 C C . LYS A 1 185 ? 33.408 -11.819 -63.817 1.00 32.44 185 LYS A C 1
ATOM 1448 O O . LYS A 1 185 ? 32.679 -12.163 -64.738 1.00 32.44 185 LYS A O 1
ATOM 1453 N N . SER A 1 186 ? 33.498 -10.558 -63.369 1.00 32.78 186 SER A N 1
ATOM 1454 C CA . SER A 1 186 ? 33.585 -9.273 -64.135 1.00 32.78 186 SER A CA 1
ATOM 1455 C C . SER A 1 186 ? 32.917 -8.151 -63.308 1.00 32.78 186 SER A C 1
ATOM 1457 O O . SER A 1 186 ? 31.803 -8.328 -62.845 1.00 32.78 186 SER A O 1
ATOM 1459 N N . ARG A 1 187 ? 33.616 -7.130 -62.783 1.00 29.77 187 ARG A N 1
ATOM 1460 C CA . ARG A 1 187 ? 34.329 -5.956 -63.348 1.00 29.77 187 ARG A CA 1
ATOM 1461 C C . ARG A 1 187 ? 33.378 -4.865 -63.889 1.00 29.77 187 ARG A C 1
ATOM 1463 O O . ARG A 1 187 ? 32.917 -4.978 -65.016 1.00 29.77 187 ARG A O 1
ATOM 1470 N N . GLY A 1 188 ? 33.182 -3.799 -63.097 1.00 29.53 188 GLY A N 1
ATOM 1471 C CA . GLY A 1 188 ? 32.554 -2.529 -63.500 1.00 29.53 188 GLY A CA 1
ATOM 1472 C C . GLY A 1 188 ? 32.203 -1.587 -62.329 1.00 29.53 188 GLY A C 1
ATOM 1473 O O . GLY A 1 188 ? 31.179 -1.766 -61.684 1.00 29.53 188 GLY A O 1
ATOM 1474 N N . GLU A 1 189 ? 33.079 -0.612 -62.067 1.00 28.77 189 GLU A N 1
ATOM 1475 C CA . GLU A 1 189 ? 32.917 0.651 -61.301 1.00 28.77 189 GLU A CA 1
ATOM 1476 C C . GLU A 1 189 ? 31.729 1.514 -61.825 1.00 28.77 189 GLU A C 1
ATOM 1478 O O . GLU A 1 189 ? 31.342 1.334 -62.971 1.00 28.77 189 GLU A O 1
ATOM 1483 N N . SER A 1 190 ? 31.111 2.518 -61.177 1.00 31.11 190 SER A N 1
ATOM 1484 C CA . SER A 1 190 ? 31.137 3.118 -59.831 1.00 31.11 190 SER A CA 1
ATOM 1485 C C . SER A 1 190 ? 30.133 4.312 -59.767 1.00 31.11 190 SER A C 1
ATOM 1487 O O . SER A 1 190 ? 29.982 5.014 -60.759 1.00 31.11 190 SER A O 1
ATOM 1489 N N . VAL A 1 191 ? 29.588 4.584 -58.565 1.00 29.08 191 VAL A N 1
ATOM 1490 C CA . VAL A 1 191 ? 29.089 5.862 -57.959 1.00 29.08 191 VAL A CA 1
ATOM 1491 C C . VAL A 1 191 ? 27.731 6.522 -58.333 1.00 29.08 191 VAL A C 1
ATOM 1493 O O . VAL A 1 191 ? 27.509 6.945 -59.458 1.00 29.08 191 VAL A O 1
ATOM 1496 N N . SER A 1 192 ? 26.977 6.833 -57.251 1.00 28.62 192 SER A N 1
ATOM 1497 C CA . SER A 1 192 ? 26.073 7.995 -57.008 1.00 28.62 192 SER A CA 1
ATOM 1498 C C . SER A 1 192 ? 24.706 8.003 -57.722 1.00 28.62 192 SER A C 1
ATOM 1500 O O . SER A 1 192 ? 24.642 7.779 -58.915 1.00 28.62 192 SER A O 1
ATOM 1502 N N . SER A 1 193 ? 23.564 8.367 -57.126 1.00 30.39 193 SER A N 1
ATOM 1503 C CA . SER A 1 193 ? 23.191 8.862 -55.792 1.00 30.39 193 SER A CA 1
ATOM 1504 C C . SER A 1 193 ? 21.649 8.929 -55.694 1.00 30.39 193 SER A C 1
ATOM 1506 O O . SER A 1 193 ? 20.961 8.861 -56.707 1.00 30.39 193 SER A O 1
ATOM 1508 N N . ARG A 1 194 ? 21.166 9.175 -54.465 1.00 30.34 194 ARG A N 1
ATOM 1509 C CA . ARG A 1 194 ? 19.862 9.744 -54.056 1.00 30.34 194 ARG A CA 1
ATOM 1510 C C . ARG A 1 194 ? 18.645 8.824 -53.899 1.00 30.34 194 ARG A C 1
ATOM 1512 O O . ARG A 1 194 ? 17.979 8.420 -54.841 1.00 30.34 194 ARG A O 1
ATOM 1519 N N . ALA A 1 195 ? 18.349 8.630 -52.614 1.00 31.53 195 ALA A N 1
ATOM 1520 C CA . ALA A 1 195 ? 17.076 8.247 -52.038 1.00 31.53 195 ALA A CA 1
ATOM 1521 C C . ALA A 1 195 ? 16.016 9.347 -52.217 1.00 31.53 195 ALA A C 1
ATOM 1523 O O . ALA A 1 195 ? 16.330 10.534 -52.101 1.00 31.53 195 ALA A O 1
ATOM 1524 N N . SER A 1 196 ? 14.768 8.916 -52.379 1.00 30.80 196 SER A N 1
ATOM 1525 C CA . SER A 1 196 ? 13.570 9.694 -52.073 1.00 30.80 196 SER A CA 1
ATOM 1526 C C . SER A 1 196 ? 12.790 8.919 -51.015 1.00 30.80 196 SER A C 1
ATOM 1528 O O . SER A 1 196 ? 12.565 7.720 -51.160 1.00 30.80 196 SER A O 1
ATOM 1530 N N . ALA A 1 197 ? 12.503 9.600 -49.909 1.00 30.91 197 ALA A N 1
ATOM 1531 C CA . ALA A 1 197 ? 11.803 9.086 -48.746 1.00 30.91 197 ALA A CA 1
ATOM 1532 C C . ALA A 1 197 ? 10.301 9.334 -48.908 1.00 30.91 197 ALA A C 1
ATOM 1534 O O . ALA A 1 197 ? 9.903 10.483 -49.090 1.00 30.91 197 ALA A O 1
ATOM 1535 N N . ASP A 1 198 ? 9.496 8.280 -48.796 1.00 30.28 198 ASP A N 1
ATOM 1536 C CA . ASP A 1 198 ? 8.057 8.404 -48.583 1.00 30.28 198 ASP A CA 1
ATOM 1537 C C . ASP A 1 198 ? 7.802 8.540 -47.079 1.00 30.28 198 ASP A C 1
ATOM 1539 O O . ASP A 1 198 ? 8.094 7.647 -46.279 1.00 30.28 198 ASP A O 1
ATOM 1543 N N . VAL A 1 199 ? 7.313 9.720 -46.706 1.00 29.78 199 VAL A N 1
ATOM 1544 C CA . VAL A 1 199 ? 6.840 10.074 -45.370 1.00 29.78 199 VAL A CA 1
ATOM 1545 C C . VAL A 1 199 ? 5.399 9.583 -45.265 1.00 29.78 199 VAL A C 1
ATOM 1547 O O . VAL A 1 199 ? 4.532 10.070 -45.983 1.00 29.78 199 VAL A O 1
ATOM 1550 N N . ILE A 1 200 ? 5.145 8.610 -44.390 1.00 30.11 200 ILE A N 1
ATOM 1551 C CA . ILE A 1 200 ? 3.786 8.266 -43.961 1.00 30.11 200 ILE A CA 1
ATOM 1552 C C . ILE A 1 200 ? 3.550 9.028 -42.658 1.00 30.11 200 ILE A C 1
ATOM 1554 O O . ILE A 1 200 ? 4.107 8.674 -41.618 1.00 30.11 200 ILE A O 1
ATOM 1558 N N . GLU A 1 201 ? 2.773 10.105 -42.749 1.00 30.05 201 GLU A N 1
ATOM 1559 C CA . GLU A 1 201 ? 2.156 10.764 -41.600 1.00 30.05 201 GLU A CA 1
ATOM 1560 C C . GLU A 1 201 ? 1.176 9.779 -40.953 1.00 30.05 201 GLU A C 1
ATOM 1562 O O . GLU A 1 201 ? 0.269 9.267 -41.609 1.00 30.05 201 GLU A O 1
ATOM 1567 N N . ILE A 1 202 ? 1.394 9.473 -39.675 1.00 29.38 202 ILE A N 1
ATOM 1568 C CA . ILE A 1 202 ? 0.431 8.754 -38.842 1.00 29.38 202 ILE A CA 1
ATOM 1569 C C . ILE A 1 202 ? -0.225 9.826 -37.980 1.00 29.38 202 ILE A C 1
ATOM 1571 O O . ILE A 1 202 ? 0.465 10.493 -37.211 1.00 29.38 202 ILE A O 1
ATOM 1575 N N . SER A 1 203 ? -1.527 10.018 -38.178 1.00 29.83 203 SER A N 1
ATOM 1576 C CA . SER A 1 203 ? -2.377 10.879 -37.366 1.00 29.83 203 SER A CA 1
ATOM 1577 C C . SER A 1 203 ? -2.407 10.374 -35.924 1.00 29.83 203 SER A C 1
ATOM 1579 O O . SER A 1 203 ? -2.625 9.188 -35.671 1.00 29.83 203 SER A O 1
ATOM 1581 N N . ASP A 1 204 ? -2.155 11.287 -34.988 1.00 31.77 204 ASP A N 1
ATOM 1582 C CA . ASP A 1 204 ? -2.460 11.113 -33.573 1.00 31.77 204 ASP A CA 1
ATOM 1583 C C . ASP A 1 204 ? -3.981 11.247 -33.410 1.00 31.77 204 ASP A C 1
ATOM 1585 O O . ASP A 1 204 ? -4.501 12.350 -33.252 1.00 31.77 204 ASP A O 1
ATOM 1589 N N . ASP A 1 205 ? -4.697 10.127 -33.508 1.00 30.25 205 ASP A N 1
ATOM 1590 C CA . ASP A 1 205 ? -6.073 10.043 -33.025 1.00 30.25 205 ASP A CA 1
ATOM 1591 C C . ASP A 1 205 ? -6.015 9.835 -31.502 1.00 30.25 205 ASP A C 1
ATOM 1593 O O . ASP A 1 205 ? -5.629 8.779 -30.988 1.00 30.25 205 ASP A O 1
ATOM 1597 N N . GLU A 1 206 ? -6.301 10.918 -30.779 1.00 36.12 206 GLU A N 1
ATOM 1598 C CA . GLU A 1 206 ? -6.575 10.919 -29.348 1.00 36.12 206 GLU A CA 1
ATOM 1599 C C . GLU A 1 206 ? -7.913 10.206 -29.119 1.00 36.12 206 GLU A C 1
ATOM 1601 O O . GLU A 1 206 ? -8.974 10.816 -29.210 1.00 36.12 206 GLU A O 1
ATOM 1606 N N . ASP A 1 207 ? -7.869 8.901 -28.838 1.00 30.11 207 ASP A N 1
ATOM 1607 C CA . ASP A 1 207 ? -9.039 8.184 -28.331 1.00 30.11 207 ASP A CA 1
ATOM 1608 C C . ASP A 1 207 ? -9.362 8.708 -26.919 1.00 30.11 207 ASP A C 1
ATOM 1610 O O . ASP A 1 207 ? -8.741 8.337 -25.914 1.00 30.11 207 ASP A O 1
ATOM 1614 N N . GLU A 1 208 ? -10.318 9.631 -26.885 1.00 35.19 208 GLU A N 1
ATOM 1615 C CA . GLU A 1 208 ? -11.063 10.094 -25.723 1.00 35.19 208 GLU A CA 1
ATOM 1616 C C . GLU A 1 208 ? -11.840 8.890 -25.163 1.00 35.19 208 GLU A C 1
ATOM 1618 O O . GLU A 1 208 ? -12.799 8.405 -25.760 1.00 35.19 208 GLU A O 1
ATOM 1623 N N . TYR A 1 209 ? -11.363 8.323 -24.051 1.00 38.66 209 TYR A N 1
ATOM 1624 C CA . TYR A 1 209 ? -12.095 7.272 -23.347 1.00 38.66 209 TYR A CA 1
ATOM 1625 C C . TYR A 1 209 ? -13.305 7.924 -22.678 1.00 38.66 209 TYR A C 1
ATOM 1627 O O . TYR A 1 209 ? -13.155 8.572 -21.644 1.00 38.66 209 TYR A O 1
ATOM 1635 N N . GLU A 1 210 ? -14.481 7.778 -23.286 1.00 35.62 210 GLU A N 1
ATOM 1636 C CA . GLU A 1 210 ? -15.750 8.119 -22.650 1.00 35.62 210 GLU A CA 1
ATOM 1637 C C . GLU A 1 210 ? -15.906 7.271 -21.375 1.00 35.62 210 GLU A C 1
ATOM 1639 O O . GLU A 1 210 ? -15.856 6.038 -21.413 1.00 35.62 210 GLU A O 1
ATOM 1644 N N . ASP A 1 211 ? -16.028 7.956 -20.234 1.00 37.31 211 ASP A N 1
ATOM 1645 C CA . ASP A 1 211 ? -16.294 7.401 -18.906 1.00 37.31 211 ASP A CA 1
ATOM 1646 C C . ASP A 1 211 ? -17.712 6.789 -18.863 1.00 37.31 211 ASP A C 1
ATOM 1648 O O . ASP A 1 211 ? -18.639 7.316 -18.247 1.00 37.31 211 ASP A O 1
ATOM 1652 N N . GLU A 1 212 ? -17.911 5.650 -19.521 1.00 39.09 212 GLU A N 1
ATOM 1653 C CA . GLU A 1 212 ? -19.074 4.799 -19.277 1.00 39.09 212 GLU A CA 1
ATOM 1654 C C . GLU A 1 212 ? -18.889 4.134 -17.906 1.00 39.09 212 GLU A C 1
ATOM 1656 O O . GLU A 1 212 ? -18.224 3.110 -17.838 1.00 39.09 212 GLU A O 1
ATOM 1661 N N . ASP A 1 213 ? -19.359 4.769 -16.818 1.00 40.72 213 ASP A N 1
ATOM 1662 C CA . ASP A 1 213 ? -19.723 4.138 -15.523 1.00 40.72 213 ASP A CA 1
ATOM 1663 C C . ASP A 1 213 ? -20.164 5.181 -14.445 1.00 40.72 213 ASP A C 1
ATOM 1665 O O . ASP A 1 213 ? -19.999 4.938 -13.248 1.00 40.72 213 ASP A O 1
ATOM 1669 N N . GLU A 1 214 ? -20.662 6.381 -14.786 1.00 42.16 214 GLU A N 1
ATOM 1670 C CA . GLU A 1 214 ? -20.988 7.405 -13.761 1.00 42.16 214 GLU A CA 1
ATOM 1671 C C . GLU A 1 214 ? -22.117 6.983 -12.788 1.00 42.16 214 GLU A C 1
ATOM 1673 O O . GLU A 1 214 ? -22.019 7.254 -11.589 1.00 42.16 214 GLU A O 1
ATOM 1678 N N . GLU A 1 215 ? -23.145 6.255 -13.246 1.00 39.31 215 GLU A N 1
ATOM 1679 C CA . GLU A 1 215 ? -24.282 5.854 -12.390 1.00 39.31 215 GLU A CA 1
ATOM 1680 C C . GLU A 1 215 ? -23.914 4.767 -11.357 1.00 39.31 215 GLU A C 1
ATOM 1682 O O . GLU A 1 215 ? -24.297 4.868 -10.190 1.00 39.31 215 GLU A O 1
ATOM 1687 N N . ASP A 1 216 ? -23.098 3.771 -11.725 1.00 40.41 216 ASP A N 1
ATOM 1688 C CA . ASP A 1 216 ? -22.617 2.732 -10.793 1.00 40.41 216 ASP A CA 1
ATOM 1689 C C . ASP A 1 216 ? -21.532 3.263 -9.830 1.00 40.41 216 ASP A C 1
ATOM 1691 O O . ASP A 1 216 ? -21.268 2.694 -8.759 1.00 40.41 216 ASP A O 1
ATOM 1695 N N . GLN A 1 217 ? -20.893 4.380 -10.187 1.00 36.41 217 GLN A N 1
ATOM 1696 C CA . GLN A 1 217 ? -19.903 5.056 -9.360 1.00 36.41 217 GLN A CA 1
ATOM 1697 C C . GLN A 1 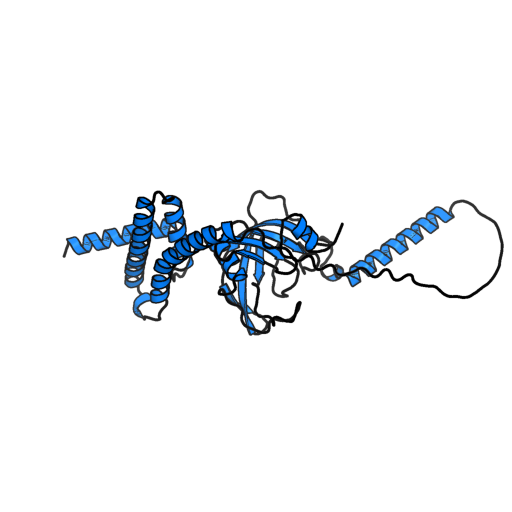217 ? -20.537 5.813 -8.187 1.00 36.41 217 GLN A C 1
ATOM 1699 O O . GLN A 1 217 ? -19.993 5.729 -7.083 1.00 36.41 217 GLN A O 1
ATOM 1704 N N . GLU A 1 218 ? -21.676 6.495 -8.359 1.00 37.16 218 GLU A N 1
ATOM 1705 C CA . GLU A 1 218 ? -22.331 7.255 -7.276 1.00 37.16 218 GLU A CA 1
ATOM 1706 C C . GLU A 1 218 ? -22.758 6.368 -6.090 1.00 37.16 218 GLU A C 1
ATOM 1708 O O . GLU A 1 218 ? -22.485 6.703 -4.928 1.00 37.16 218 GLU A O 1
ATOM 1713 N N . ASP A 1 219 ? -23.335 5.193 -6.356 1.00 40.75 219 ASP A N 1
ATOM 1714 C CA . ASP A 1 219 ? -23.728 4.229 -5.317 1.00 40.75 219 ASP A CA 1
ATOM 1715 C C . ASP A 1 219 ? -22.510 3.605 -4.603 1.00 40.75 219 ASP A C 1
ATOM 1717 O O . ASP A 1 219 ? -22.531 3.353 -3.386 1.00 40.75 219 ASP A O 1
ATOM 1721 N N . LEU A 1 220 ? -21.397 3.422 -5.323 1.00 31.38 220 LEU A N 1
ATOM 1722 C CA . LEU A 1 220 ? -20.126 2.955 -4.767 1.00 31.38 220 LEU A CA 1
ATOM 1723 C C . LEU A 1 220 ? -19.442 4.038 -3.915 1.00 31.38 220 LEU A C 1
ATOM 1725 O O . LEU A 1 220 ? -18.945 3.736 -2.824 1.00 31.38 220 LEU A O 1
ATOM 1729 N N . PHE A 1 221 ? -19.463 5.300 -4.353 1.00 31.84 221 PHE A N 1
ATOM 1730 C CA . PHE A 1 221 ? -18.976 6.441 -3.577 1.00 31.84 221 PHE A CA 1
ATOM 1731 C C . PHE A 1 221 ? -19.791 6.622 -2.295 1.00 31.84 221 PHE A C 1
ATOM 1733 O O . PHE A 1 221 ? -19.192 6.777 -1.234 1.00 31.84 221 PHE A O 1
ATOM 1740 N N . ALA A 1 222 ? -21.122 6.478 -2.330 1.00 38.91 222 ALA A N 1
ATOM 1741 C CA . ALA A 1 222 ? -21.969 6.521 -1.135 1.00 38.91 222 ALA A CA 1
ATOM 1742 C C . ALA A 1 222 ? -21.655 5.389 -0.131 1.00 38.91 222 ALA A C 1
ATOM 1744 O O . ALA A 1 222 ? -21.696 5.592 1.095 1.00 38.91 222 ALA A O 1
ATOM 1745 N N . ALA A 1 223 ? -21.317 4.194 -0.629 1.00 39.09 223 ALA A N 1
ATOM 1746 C CA . ALA A 1 223 ? -20.880 3.065 0.189 1.00 39.09 223 ALA A CA 1
ATOM 1747 C C . ALA A 1 223 ? -19.491 3.298 0.815 1.00 39.09 223 ALA A C 1
ATOM 1749 O O . ALA A 1 223 ? -19.315 3.025 2.008 1.00 39.09 223 ALA A O 1
ATOM 1750 N N . ILE A 1 224 ? -18.544 3.858 0.057 1.00 39.81 224 ILE A N 1
ATOM 1751 C CA . ILE A 1 224 ? -17.193 4.235 0.508 1.00 39.81 224 ILE A CA 1
ATOM 1752 C C . ILE A 1 224 ? -17.261 5.332 1.567 1.00 39.81 224 ILE A C 1
ATOM 1754 O O . ILE A 1 224 ? -16.728 5.159 2.658 1.00 39.81 224 ILE A O 1
ATOM 1758 N N . ASP A 1 225 ? -18.009 6.398 1.310 1.00 45.69 225 ASP A N 1
ATOM 1759 C CA . ASP A 1 225 ? -18.263 7.493 2.239 1.00 45.69 225 ASP A CA 1
ATOM 1760 C C . ASP A 1 225 ? -18.835 6.990 3.571 1.00 45.69 225 ASP A C 1
ATOM 1762 O O . ASP A 1 225 ? -18.528 7.483 4.654 1.00 45.69 225 ASP A O 1
ATOM 1766 N N . LYS A 1 226 ? -19.701 5.975 3.523 1.00 54.41 226 LYS A N 1
ATOM 1767 C CA . LYS A 1 226 ? -20.265 5.335 4.716 1.00 54.41 226 LYS A CA 1
ATOM 1768 C C . LYS A 1 226 ? -19.240 4.469 5.454 1.00 54.41 226 LYS A C 1
ATOM 1770 O O . LYS A 1 226 ? -19.374 4.312 6.666 1.00 54.41 226 LYS A O 1
ATOM 1775 N N . VAL A 1 227 ? -18.254 3.894 4.767 1.00 55.12 227 VAL A N 1
ATOM 1776 C CA . VAL A 1 227 ? -17.141 3.165 5.394 1.00 55.12 227 VAL A CA 1
ATOM 1777 C C . VAL A 1 227 ? -16.141 4.149 5.998 1.00 55.12 227 VAL A C 1
ATOM 1779 O O . VAL A 1 227 ? -15.858 4.045 7.191 1.00 55.12 227 VAL A O 1
ATOM 1782 N N . GLU A 1 228 ? -15.698 5.144 5.230 1.00 52.78 228 GLU A N 1
ATOM 1783 C CA . GLU A 1 228 ? -14.791 6.206 5.670 1.00 52.78 228 GLU A CA 1
ATOM 1784 C C . GLU A 1 228 ? -15.381 6.995 6.840 1.00 52.78 228 GLU A C 1
ATOM 1786 O O . GLU A 1 228 ? -14.692 7.159 7.835 1.00 52.78 228 GLU A O 1
ATOM 1791 N N . ARG A 1 229 ? -16.669 7.376 6.828 1.00 63.94 229 ARG A N 1
ATOM 1792 C CA . ARG A 1 229 ? -17.318 8.048 7.977 1.00 63.94 229 ARG A CA 1
ATOM 1793 C C . ARG A 1 229 ? -17.293 7.222 9.264 1.00 63.94 229 ARG A C 1
ATOM 1795 O O . ARG A 1 229 ? -17.180 7.787 10.350 1.00 63.94 229 ARG A O 1
ATOM 1802 N N . GLU A 1 230 ? -17.419 5.900 9.177 1.00 66.12 230 GLU A N 1
ATOM 1803 C CA . GLU A 1 230 ? -17.407 5.032 10.364 1.00 66.12 230 GLU A CA 1
ATOM 1804 C C . GLU A 1 230 ? -15.970 4.767 10.841 1.00 66.12 230 GLU A C 1
ATOM 1806 O O . GLU A 1 230 ? -15.723 4.728 12.047 1.00 66.12 230 GLU A O 1
ATOM 1811 N N . PHE A 1 231 ? -15.009 4.675 9.915 1.00 65.31 231 PHE A N 1
ATOM 1812 C CA . PHE A 1 231 ? -13.578 4.665 10.229 1.00 65.31 231 PHE A CA 1
ATOM 1813 C C . PHE A 1 231 ? -13.103 6.004 10.799 1.00 65.31 231 PHE A C 1
ATOM 1815 O O . PHE A 1 231 ? -12.273 6.007 11.706 1.00 65.31 231 PHE A O 1
ATOM 1822 N N . GLN A 1 232 ? -13.678 7.124 10.354 1.00 65.75 232 GLN A N 1
ATOM 1823 C CA . GLN A 1 232 ? -13.357 8.474 10.808 1.00 65.75 232 GLN A CA 1
ATOM 1824 C C . GLN A 1 232 ? -13.600 8.624 12.314 1.00 65.75 232 GLN A C 1
ATOM 1826 O O . GLN A 1 232 ? -12.858 9.331 12.987 1.00 65.75 232 GLN A O 1
ATOM 1831 N N . ILE A 1 233 ? -14.596 7.919 12.869 1.00 68.81 233 ILE A N 1
ATOM 1832 C CA . ILE A 1 233 ? -14.856 7.890 14.317 1.00 68.81 233 ILE A CA 1
ATOM 1833 C C . ILE A 1 233 ? -13.674 7.256 15.059 1.00 68.81 233 ILE A C 1
ATOM 1835 O O . ILE A 1 233 ? -13.229 7.785 16.072 1.00 68.81 233 ILE A O 1
ATOM 1839 N N . VAL A 1 234 ? -13.142 6.139 14.557 1.00 69.44 234 VAL A N 1
ATOM 1840 C CA . VAL A 1 234 ? -11.979 5.465 15.160 1.00 69.44 234 VAL A CA 1
ATOM 1841 C C . VAL A 1 234 ? -10.698 6.274 14.924 1.00 69.44 234 VAL A C 1
ATOM 1843 O O . VAL A 1 234 ? -9.870 6.404 15.822 1.00 69.44 234 VAL A O 1
ATOM 1846 N N . GLN A 1 235 ? -10.560 6.877 13.743 1.00 66.00 235 GLN A N 1
ATOM 1847 C CA . GLN A 1 235 ? -9.449 7.744 13.352 1.00 66.00 235 GLN A CA 1
ATOM 1848 C C . GLN A 1 235 ? -9.343 9.018 14.181 1.00 66.00 235 GLN A C 1
ATOM 1850 O O . GLN A 1 235 ? -8.255 9.325 14.652 1.00 66.00 235 GLN A O 1
ATOM 1855 N N . GLN A 1 236 ? -10.439 9.756 14.369 1.00 68.38 236 GLN A N 1
ATOM 1856 C CA . GLN A 1 236 ? -10.443 10.995 15.152 1.00 68.38 236 GLN A CA 1
ATOM 1857 C C . GLN A 1 236 ? -10.026 10.737 16.598 1.00 68.38 236 GLN A C 1
ATOM 1859 O O . GLN A 1 236 ? -9.273 11.523 17.170 1.00 68.38 236 GLN A O 1
ATOM 1864 N N . GLU A 1 237 ? -10.465 9.622 17.182 1.00 64.88 237 GLU A N 1
ATOM 1865 C CA . GLU A 1 237 ? -10.037 9.259 18.529 1.00 64.88 237 GLU A CA 1
ATOM 1866 C C . GLU A 1 237 ? -8.555 8.866 18.534 1.00 64.88 237 GLU A C 1
ATOM 1868 O O . GLU A 1 237 ? -7.802 9.426 19.323 1.00 64.88 237 GLU A O 1
ATOM 1873 N N . LEU A 1 238 ? -8.080 8.032 17.596 1.00 65.44 238 LEU A N 1
ATOM 1874 C CA . LEU A 1 238 ? -6.641 7.739 17.446 1.00 65.44 238 LEU A CA 1
ATOM 1875 C C . LEU A 1 238 ? -5.783 9.001 17.233 1.00 65.44 238 LEU A C 1
ATOM 1877 O O . LEU A 1 238 ? -4.663 9.072 17.731 1.00 65.44 238 LEU A O 1
ATOM 1881 N N . GLN A 1 239 ? -6.297 10.019 16.543 1.00 64.00 239 GLN A N 1
ATOM 1882 C CA . GLN A 1 239 ? -5.610 11.298 16.336 1.00 64.00 239 GLN A CA 1
ATOM 1883 C C . GLN A 1 239 ? -5.584 12.171 17.594 1.00 64.00 239 GLN A C 1
ATOM 1885 O O . GLN A 1 239 ? -4.549 12.768 17.887 1.00 64.00 239 GLN A O 1
ATOM 1890 N N . ARG A 1 240 ? -6.667 12.215 18.385 1.00 60.97 240 ARG A N 1
ATOM 1891 C CA . ARG A 1 240 ? -6.656 12.863 19.714 1.00 60.97 240 ARG A CA 1
ATOM 1892 C C . ARG A 1 240 ? -5.599 12.256 20.634 1.00 60.97 240 ARG A C 1
ATOM 1894 O O . ARG A 1 240 ? -5.048 12.947 21.481 1.00 60.97 240 ARG A O 1
ATOM 1901 N N . LEU A 1 241 ? -5.294 10.979 20.430 1.00 52.25 241 LEU A N 1
ATOM 1902 C CA . LEU A 1 241 ? -4.310 10.214 21.189 1.00 52.25 241 LEU A CA 1
ATOM 1903 C C . LEU A 1 241 ? -2.866 10.424 20.718 1.00 52.25 241 LEU A C 1
ATOM 1905 O O . LEU A 1 241 ? -1.944 10.077 21.447 1.00 52.25 241 LEU A O 1
ATOM 1909 N N . ASN A 1 242 ? -2.659 11.000 19.531 1.00 53.09 242 ASN A N 1
ATOM 1910 C CA . ASN A 1 242 ? -1.335 11.364 19.022 1.00 53.09 242 ASN A CA 1
ATOM 1911 C C . ASN A 1 242 ? -0.938 12.806 19.393 1.00 53.09 242 ASN A C 1
ATOM 1913 O O . ASN A 1 242 ? 0.107 13.299 18.972 1.00 53.09 242 ASN A O 1
ATOM 1917 N N . GLN A 1 243 ? -1.770 13.502 20.176 1.00 55.25 243 GLN A N 1
ATOM 1918 C CA . GLN A 1 243 ? -1.389 14.774 20.778 1.00 55.25 243 GLN A CA 1
ATOM 1919 C C . GLN A 1 243 ? -0.369 14.508 21.893 1.00 55.25 243 GLN A C 1
ATOM 1921 O O . GLN A 1 243 ? -0.559 13.573 22.675 1.00 55.25 243 GLN A O 1
ATOM 1926 N N . PRO A 1 244 ? 0.714 15.299 21.990 1.00 45.34 244 PRO A N 1
ATOM 1927 C CA . PRO A 1 244 ? 1.738 15.115 23.007 1.00 45.34 244 PRO A CA 1
ATOM 1928 C C . PRO A 1 244 ? 1.164 15.477 24.383 1.00 45.34 244 PRO A C 1
ATOM 1930 O O . PRO A 1 244 ? 1.280 16.604 24.849 1.00 45.34 244 PRO A O 1
ATOM 1933 N N . SER A 1 245 ? 0.515 14.508 25.024 1.00 49.91 245 SER A N 1
ATOM 1934 C CA . SER A 1 245 ? 0.256 14.509 26.457 1.00 49.91 245 SER A CA 1
ATOM 1935 C C . SER A 1 245 ? 1.272 13.586 27.120 1.00 49.91 245 SER A C 1
ATOM 1937 O O . SER A 1 245 ? 1.427 12.424 26.727 1.00 49.91 245 SER A O 1
ATOM 1939 N N . ASP A 1 246 ? 1.974 14.109 28.124 1.00 46.78 246 ASP A N 1
ATOM 1940 C CA . ASP A 1 246 ? 2.998 13.394 28.894 1.00 46.78 246 ASP A CA 1
ATOM 1941 C C . ASP A 1 246 ? 2.472 12.105 29.576 1.00 46.78 246 ASP A C 1
ATOM 1943 O O . ASP A 1 246 ? 3.268 11.233 29.935 1.00 46.78 246 ASP A O 1
ATOM 1947 N N . ASP A 1 247 ? 1.147 11.913 29.668 1.00 49.47 247 ASP A N 1
ATOM 1948 C CA . ASP A 1 247 ? 0.489 10.795 30.366 1.00 49.47 247 ASP A CA 1
ATOM 1949 C C . ASP A 1 247 ? 0.465 9.451 29.601 1.00 49.47 247 ASP A C 1
ATOM 1951 O O . ASP A 1 247 ? 0.241 8.394 30.194 1.00 49.47 247 ASP A O 1
ATOM 1955 N N . LEU A 1 248 ? 0.744 9.420 28.291 1.00 49.47 248 LEU A N 1
ATOM 1956 C CA . LEU A 1 248 ? 0.685 8.176 27.490 1.00 49.47 248 LEU A CA 1
ATOM 1957 C C . LEU A 1 248 ? 1.928 7.271 27.627 1.00 49.47 248 LEU A C 1
ATOM 1959 O O . LEU A 1 248 ? 1.987 6.169 27.060 1.00 49.47 248 LEU A O 1
ATOM 1963 N N . ARG A 1 249 ? 2.935 7.708 28.395 1.00 52.66 249 ARG A N 1
ATOM 1964 C CA . ARG A 1 249 ? 4.167 6.941 28.646 1.00 52.66 249 ARG A CA 1
ATOM 1965 C C . ARG A 1 249 ? 3.995 5.849 29.708 1.00 52.66 249 ARG A C 1
ATOM 1967 O O . ARG A 1 249 ? 4.792 4.908 29.717 1.00 52.66 249 ARG A O 1
ATOM 1974 N N . ASP A 1 250 ? 2.968 5.914 30.560 1.00 63.97 250 ASP A N 1
ATOM 1975 C CA . ASP A 1 250 ? 2.760 4.947 31.643 1.00 63.97 250 A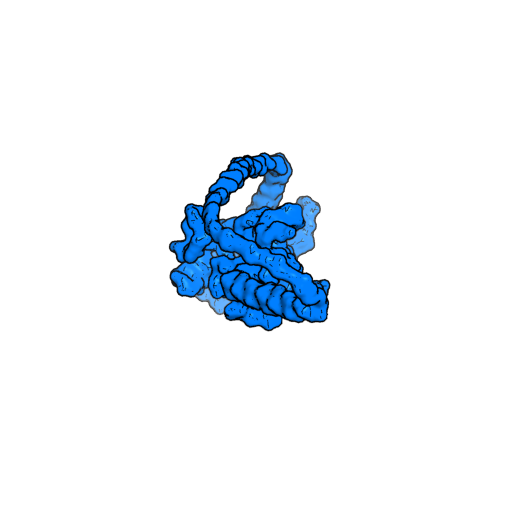SP A CA 1
ATOM 1976 C C . ASP A 1 250 ? 1.848 3.753 31.248 1.00 63.97 250 ASP A C 1
ATOM 1978 O O . ASP A 1 250 ? 1.075 3.781 30.285 1.00 63.97 250 ASP A O 1
ATOM 1982 N N . LYS A 1 251 ? 1.955 2.629 31.977 1.00 68.69 251 LYS A N 1
ATOM 1983 C CA . LYS A 1 251 ? 1.174 1.402 31.692 1.00 68.69 251 LYS A CA 1
ATOM 1984 C C . LYS A 1 251 ? -0.334 1.581 31.909 1.00 68.69 251 LYS A C 1
ATOM 1986 O O . LYS A 1 251 ? -1.113 0.753 31.431 1.00 68.69 251 LYS A O 1
ATOM 1991 N N . ARG A 1 252 ? -0.744 2.592 32.675 1.00 74.50 252 ARG A N 1
ATOM 1992 C CA . ARG A 1 252 ? -2.134 2.836 33.051 1.00 74.50 252 ARG A CA 1
ATOM 1993 C C . ARG A 1 252 ? -2.854 3.603 31.945 1.00 74.50 252 ARG A C 1
ATOM 1995 O O . ARG A 1 252 ? -3.894 3.122 31.500 1.00 74.50 252 ARG A O 1
ATOM 2002 N N . GLY A 1 253 ? -2.253 4.671 31.427 1.00 73.00 253 GLY A N 1
ATOM 2003 C CA . GLY A 1 253 ? -2.736 5.435 30.282 1.00 73.00 253 GLY A CA 1
ATOM 2004 C C . GLY A 1 253 ? -2.914 4.548 29.055 1.00 73.00 253 GLY A C 1
ATOM 2005 O O . GLY A 1 253 ? -3.981 4.538 28.454 1.00 73.00 253 GLY A O 1
ATOM 2006 N N . ARG A 1 254 ? -1.948 3.663 28.760 1.00 72.81 254 ARG A N 1
ATOM 2007 C CA . ARG A 1 254 ? -2.070 2.676 27.661 1.00 72.81 254 ARG A CA 1
ATOM 2008 C C . ARG A 1 254 ? -3.241 1.705 27.820 1.00 72.81 254 ARG A C 1
ATOM 2010 O O . ARG A 1 254 ? -3.804 1.235 26.834 1.00 72.81 254 ARG A O 1
ATOM 2017 N N . ARG A 1 255 ? -3.595 1.362 29.058 1.00 82.62 255 ARG A N 1
ATOM 2018 C CA . ARG A 1 255 ? -4.730 0.482 29.340 1.00 82.62 255 ARG A CA 1
ATOM 2019 C C . ARG A 1 255 ? -6.055 1.224 29.190 1.00 82.62 255 ARG A C 1
ATOM 2021 O O . ARG A 1 255 ? -6.969 0.684 28.577 1.00 82.62 255 ARG A O 1
ATOM 2028 N N . GLU A 1 256 ? -6.159 2.416 29.765 1.00 81.38 256 GLU A N 1
ATOM 2029 C CA . GLU A 1 256 ? -7.347 3.272 29.658 1.00 81.38 256 GLU A CA 1
ATOM 2030 C C . GLU A 1 256 ? -7.621 3.626 28.186 1.00 81.38 256 GLU A C 1
ATOM 2032 O O . GLU A 1 256 ? -8.756 3.526 27.722 1.00 81.38 256 GLU A O 1
ATOM 2037 N N . LEU A 1 257 ? -6.553 3.870 27.427 1.00 76.19 257 LEU A N 1
ATOM 2038 C CA . LEU A 1 257 ? -6.545 4.046 25.981 1.00 76.19 257 LEU A CA 1
ATOM 2039 C C . LEU A 1 257 ? -7.172 2.875 25.217 1.00 76.19 257 LEU A C 1
ATOM 2041 O O . LEU A 1 257 ? -8.108 3.061 24.441 1.00 76.19 257 LEU A O 1
ATOM 2045 N N . LEU A 1 258 ? -6.669 1.659 25.441 1.00 85.06 258 LEU A N 1
ATOM 2046 C CA . LEU A 1 258 ? -7.168 0.476 24.742 1.00 85.06 258 LEU A CA 1
ATOM 2047 C C . LEU A 1 258 ? -8.644 0.199 25.079 1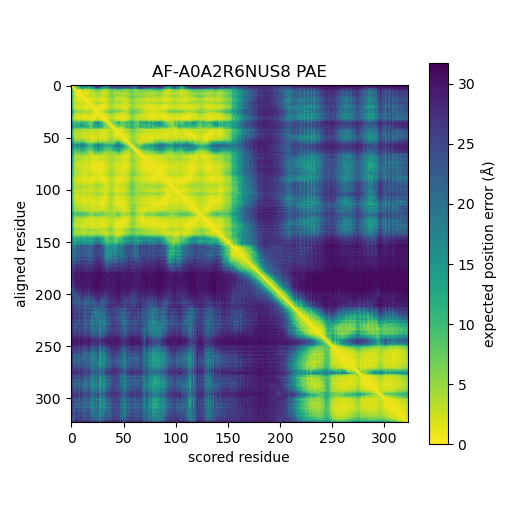.00 85.06 258 LEU A C 1
ATOM 2049 O O . LEU A 1 258 ? -9.398 -0.248 24.218 1.00 85.06 258 LEU A O 1
ATOM 2053 N N . ILE A 1 259 ? -9.073 0.504 26.311 1.00 88.44 259 ILE A N 1
ATOM 2054 C CA . ILE A 1 259 ? -10.485 0.421 26.715 1.00 88.44 259 ILE A CA 1
ATOM 2055 C C . ILE A 1 259 ? -11.337 1.429 25.938 1.00 88.44 259 ILE A C 1
ATOM 2057 O O . ILE A 1 259 ? -12.378 1.048 25.404 1.00 88.44 259 ILE A O 1
ATOM 2061 N N . ALA A 1 260 ? -10.903 2.690 25.853 1.00 84.81 260 ALA A N 1
ATOM 2062 C CA . ALA A 1 260 ? -11.627 3.725 25.123 1.00 84.81 260 ALA A CA 1
ATOM 2063 C C . ALA A 1 260 ? -11.794 3.348 23.643 1.00 84.81 260 ALA A C 1
ATOM 2065 O O . ALA A 1 260 ? -12.918 3.317 23.144 1.00 84.81 260 ALA A O 1
ATOM 2066 N N . ILE A 1 261 ? -10.705 2.962 22.969 1.00 84.31 261 ILE A N 1
ATOM 2067 C CA . ILE A 1 261 ? -10.734 2.526 21.564 1.00 84.31 261 ILE A CA 1
ATOM 2068 C C . ILE A 1 261 ? -11.675 1.329 21.385 1.00 84.31 261 ILE A C 1
ATOM 2070 O O . ILE A 1 261 ? -12.540 1.352 20.507 1.00 84.31 261 ILE A O 1
ATOM 2074 N N . GLY A 1 262 ? -11.569 0.315 22.248 1.00 90.25 262 GLY A N 1
ATOM 2075 C CA . GLY A 1 262 ? -12.433 -0.861 22.182 1.00 90.25 262 GLY A CA 1
ATOM 2076 C C . GLY A 1 262 ? -13.920 -0.532 22.347 1.00 90.25 262 GLY A C 1
ATOM 2077 O O . GLY A 1 262 ? -14.743 -1.069 21.612 1.00 90.25 262 GLY A O 1
ATOM 2078 N N . HIS A 1 263 ? -14.289 0.429 23.206 1.00 90.12 263 HIS A N 1
ATOM 2079 C CA . HIS A 1 263 ? -15.681 0.897 23.311 1.00 90.12 263 HIS A CA 1
ATOM 2080 C C . HIS A 1 263 ? -16.202 1.513 22.001 1.00 90.12 263 HIS A C 1
ATOM 2082 O O . HIS A 1 263 ? -17.383 1.359 21.670 1.00 90.12 263 HIS A O 1
ATOM 2088 N N . HIS A 1 264 ? -15.351 2.219 21.255 1.00 85.00 264 HIS A N 1
ATOM 2089 C CA . HIS A 1 264 ? -15.721 2.785 19.957 1.00 85.00 264 HIS A CA 1
ATOM 2090 C C . HIS A 1 264 ? -15.879 1.698 18.894 1.00 85.00 264 HIS A C 1
ATOM 2092 O O . HIS A 1 264 ? -16.886 1.705 18.182 1.00 85.00 264 HIS A O 1
ATOM 2098 N N . VAL A 1 265 ? -14.959 0.729 18.846 1.00 88.81 265 VAL A N 1
ATOM 2099 C CA . VAL A 1 265 ? -15.077 -0.458 17.984 1.00 88.81 265 VAL A CA 1
ATOM 2100 C C . VAL A 1 265 ? -16.396 -1.186 18.267 1.00 88.81 265 VAL A C 1
ATOM 2102 O O . VAL A 1 265 ? -17.205 -1.378 17.359 1.00 88.81 265 VAL A O 1
ATOM 2105 N N . ASP A 1 266 ? -16.704 -1.462 19.536 1.00 90.75 266 ASP A N 1
ATOM 2106 C CA . ASP A 1 266 ? -17.967 -2.069 19.971 1.00 90.75 266 ASP A CA 1
ATOM 2107 C C . ASP A 1 266 ? -19.203 -1.274 19.524 1.00 90.75 266 ASP A C 1
ATOM 2109 O O . ASP A 1 266 ? -20.229 -1.848 19.143 1.00 90.75 266 ASP A O 1
ATOM 2113 N N . LYS A 1 267 ? -19.133 0.062 19.569 1.00 87.25 267 LYS A N 1
ATOM 2114 C CA . LYS A 1 267 ? -20.220 0.945 19.125 1.00 87.25 267 LYS A CA 1
ATOM 2115 C C . LYS A 1 267 ? -20.468 0.807 17.622 1.00 87.25 267 LYS A C 1
ATOM 2117 O O . LYS A 1 267 ? -21.631 0.747 17.214 1.00 87.25 267 LYS A O 1
ATOM 2122 N N . VAL A 1 268 ? -19.409 0.723 16.815 1.00 84.19 268 VAL A N 1
ATOM 2123 C CA . VAL A 1 268 ? -19.512 0.494 15.365 1.00 84.19 268 VAL A CA 1
ATOM 2124 C C . VAL A 1 268 ? -20.078 -0.903 15.092 1.00 84.19 268 VAL A C 1
ATOM 2126 O O . VAL A 1 268 ? -21.069 -1.028 14.369 1.00 84.19 268 VAL A O 1
ATOM 2129 N N . LEU A 1 269 ? -19.554 -1.946 15.742 1.00 88.00 269 LEU A N 1
ATOM 2130 C CA . LEU A 1 269 ? -20.015 -3.329 15.557 1.00 88.00 269 LEU A CA 1
ATOM 2131 C C . LEU A 1 269 ? -21.492 -3.520 15.920 1.00 88.00 269 LEU A C 1
ATOM 2133 O O . LEU A 1 269 ? -22.235 -4.165 15.176 1.00 88.00 269 LEU A O 1
ATOM 2137 N N . LYS A 1 270 ? -21.961 -2.900 17.011 1.00 87.25 270 LYS A N 1
ATOM 2138 C CA . LYS A 1 270 ? -23.386 -2.914 17.390 1.00 87.25 270 LYS A CA 1
ATOM 2139 C C . LYS A 1 270 ? -24.274 -2.315 16.299 1.00 87.25 270 LYS A C 1
ATOM 2141 O O . LYS A 1 270 ? -25.305 -2.901 15.976 1.00 87.25 270 LYS A O 1
ATOM 2146 N N . ARG A 1 271 ? -23.874 -1.193 15.690 1.00 81.81 271 ARG A N 1
ATOM 2147 C CA . ARG A 1 271 ? -24.622 -0.570 14.580 1.00 81.81 271 ARG A CA 1
ATOM 2148 C C . ARG A 1 271 ? -24.661 -1.460 13.339 1.00 81.81 271 ARG A C 1
ATOM 2150 O O . ARG A 1 271 ? -25.690 -1.513 12.668 1.00 81.81 271 ARG A O 1
ATOM 2157 N N . LYS A 1 272 ? -23.569 -2.171 13.035 1.00 80.75 272 LYS A N 1
ATOM 21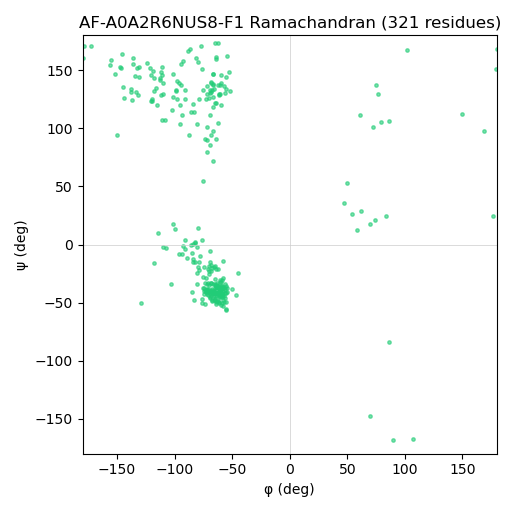58 C CA . LYS A 1 272 ? -23.488 -3.084 11.880 1.00 80.75 272 LYS A CA 1
ATOM 2159 C C . LYS A 1 272 ? -24.337 -4.339 12.075 1.00 80.75 272 LYS A C 1
ATOM 2161 O O . LYS A 1 272 ? -25.036 -4.731 11.145 1.00 80.75 272 LYS A O 1
ATOM 2166 N N . LYS A 1 273 ? -24.382 -4.879 13.299 1.00 83.06 273 LYS A N 1
ATOM 2167 C CA . LYS A 1 273 ? -25.241 -6.019 13.662 1.00 83.06 273 LYS A CA 1
ATOM 2168 C C . LYS A 1 273 ? -26.728 -5.744 13.425 1.00 83.06 273 LYS A C 1
ATOM 2170 O O . LYS A 1 273 ? -27.445 -6.631 12.983 1.00 83.06 273 LYS A O 1
ATOM 2175 N N . VAL A 1 274 ? -27.187 -4.517 13.679 1.00 75.19 274 VAL A N 1
ATOM 2176 C CA . VAL A 1 274 ? -28.589 -4.112 13.456 1.00 75.19 274 VAL A CA 1
ATOM 2177 C C . VAL A 1 274 ? -28.939 -4.014 11.963 1.00 75.19 274 VAL A C 1
ATOM 2179 O O . VAL A 1 274 ? -30.097 -4.175 11.598 1.00 75.19 274 VAL A O 1
ATOM 2182 N N . ARG A 1 275 ? -27.958 -3.772 11.083 1.00 67.00 275 ARG A N 1
ATOM 2183 C CA . ARG A 1 275 ? -28.178 -3.517 9.645 1.00 67.00 275 ARG A CA 1
ATOM 2184 C C . ARG A 1 275 ? -27.896 -4.728 8.744 1.00 67.00 275 ARG A C 1
ATOM 2186 O O . ARG A 1 275 ? -27.708 -4.535 7.550 1.00 67.00 275 ARG A O 1
ATOM 2193 N N . SER A 1 276 ? -27.839 -5.943 9.298 1.00 57.72 276 SER A N 1
ATOM 2194 C CA . SER A 1 276 ? -27.520 -7.186 8.567 1.00 57.72 276 SER A CA 1
ATOM 2195 C C . SER A 1 276 ? -26.199 -7.149 7.779 1.00 57.72 276 SER A C 1
ATOM 2197 O O . SER A 1 276 ? -26.038 -7.841 6.780 1.00 57.72 276 SER A O 1
ATOM 2199 N N . ALA A 1 277 ? -25.247 -6.314 8.205 1.00 63.22 277 ALA A N 1
ATOM 2200 C CA . ALA A 1 277 ? -23.923 -6.265 7.596 1.00 63.22 277 ALA A CA 1
ATOM 2201 C C . ALA A 1 277 ? -23.053 -7.420 8.116 1.00 63.22 277 ALA A C 1
ATOM 2203 O O . ALA A 1 277 ? -23.284 -7.907 9.224 1.00 63.22 277 ALA A O 1
ATOM 2204 N N . ASP A 1 278 ? -22.026 -7.810 7.356 1.00 78.19 278 ASP A N 1
ATOM 2205 C CA . ASP A 1 278 ? -21.039 -8.806 7.785 1.00 78.19 278 ASP A CA 1
ATOM 2206 C C . ASP A 1 278 ? -20.245 -8.294 9.003 1.00 78.19 278 ASP A C 1
ATOM 2208 O O . ASP A 1 278 ? -19.244 -7.584 8.896 1.00 78.19 278 ASP A O 1
ATOM 2212 N N . VAL A 1 279 ? -20.748 -8.605 10.199 1.00 84.44 279 VAL A N 1
ATOM 2213 C CA . VAL A 1 279 ? -20.162 -8.174 11.474 1.00 84.44 279 VAL A CA 1
ATOM 2214 C C . VAL A 1 279 ? -18.779 -8.787 11.678 1.00 84.44 279 VAL A C 1
ATOM 2216 O O . VAL A 1 279 ? -17.947 -8.166 12.335 1.00 84.44 279 VAL A O 1
ATOM 2219 N N . ALA A 1 280 ? -18.526 -9.981 11.134 1.00 79.12 280 ALA A N 1
ATOM 2220 C CA . ALA A 1 280 ? -17.232 -10.640 11.258 1.00 79.12 280 ALA A CA 1
ATOM 2221 C C . ALA A 1 280 ? -16.171 -9.875 10.463 1.00 79.12 280 ALA A C 1
ATOM 2223 O O . ALA A 1 280 ? -15.106 -9.576 11.003 1.00 79.12 280 ALA A O 1
ATOM 2224 N N . TRP A 1 281 ? -16.514 -9.459 9.242 1.00 80.50 281 TRP A N 1
ATOM 2225 C CA . TRP A 1 281 ? -15.662 -8.592 8.436 1.00 80.50 281 TRP A CA 1
ATOM 2226 C C . TRP A 1 281 ? -15.377 -7.257 9.138 1.00 80.50 281 TRP A C 1
ATOM 2228 O O . TRP A 1 281 ? -14.222 -6.910 9.365 1.00 80.50 281 TRP A O 1
ATOM 2238 N N . TRP A 1 282 ? -16.414 -6.545 9.602 1.00 81.38 282 TRP A N 1
ATOM 2239 C CA . TRP A 1 282 ? -16.233 -5.266 10.310 1.00 81.38 282 TRP A CA 1
ATOM 2240 C C . TRP A 1 282 ? -15.386 -5.392 11.578 1.00 81.38 282 TRP A C 1
ATOM 2242 O O . TRP A 1 282 ? -14.637 -4.477 11.915 1.00 81.38 282 TRP A O 1
ATOM 2252 N N . ARG A 1 283 ? -15.509 -6.511 12.293 1.00 86.81 283 ARG A N 1
ATOM 2253 C CA . ARG A 1 283 ? -14.717 -6.793 13.491 1.00 86.81 283 ARG A CA 1
ATOM 2254 C C . ARG A 1 283 ? -13.242 -6.922 13.151 1.00 86.81 283 ARG A C 1
ATOM 2256 O O . ARG A 1 283 ? -12.433 -6.244 13.777 1.00 86.81 283 ARG A O 1
ATOM 2263 N N . HIS A 1 284 ? -12.924 -7.745 12.157 1.00 83.38 284 HIS A N 1
ATOM 2264 C CA . HIS A 1 284 ? -11.556 -7.924 11.690 1.00 83.38 284 HIS A CA 1
ATOM 2265 C C . HIS A 1 284 ? -10.939 -6.586 11.262 1.00 83.38 284 HIS A C 1
ATOM 2267 O O . HIS A 1 284 ? -9.876 -6.211 11.749 1.00 83.38 284 HIS A O 1
ATOM 2273 N N . GLU A 1 285 ? -11.652 -5.822 10.434 1.00 78.12 285 GLU A N 1
ATOM 2274 C CA . GLU A 1 285 ? -11.128 -4.585 9.852 1.00 78.12 285 GLU A CA 1
ATOM 2275 C C . GLU A 1 285 ? -10.878 -3.474 10.871 1.00 78.12 285 GLU A C 1
ATOM 2277 O O . GLU A 1 285 ? -9.847 -2.801 10.835 1.00 78.12 285 GLU A O 1
ATOM 2282 N N . LEU A 1 286 ? -11.787 -3.292 11.830 1.00 84.12 286 LEU A N 1
ATOM 2283 C CA . LEU A 1 286 ? -11.603 -2.284 12.873 1.00 84.12 286 LEU A CA 1
ATOM 2284 C C . LEU A 1 286 ? -10.412 -2.627 13.775 1.00 84.12 286 LEU A C 1
ATOM 2286 O O . LEU A 1 286 ? -9.634 -1.739 14.119 1.00 84.12 286 LEU A O 1
ATOM 2290 N N . TRP A 1 287 ? -10.225 -3.900 14.129 1.00 86.81 287 TRP A N 1
ATOM 2291 C CA . TRP A 1 287 ? -9.085 -4.315 14.949 1.00 86.81 287 TRP A CA 1
ATOM 2292 C C . TRP A 1 287 ? -7.762 -4.316 14.177 1.00 86.81 287 TRP A C 1
ATOM 2294 O O . TRP A 1 287 ? -6.736 -3.960 14.760 1.00 86.81 287 TRP A O 1
ATOM 2304 N N . ALA A 1 288 ? -7.770 -4.623 12.876 1.00 77.00 288 ALA A N 1
ATOM 2305 C CA . ALA A 1 288 ? -6.607 -4.464 11.999 1.00 77.00 288 ALA A CA 1
ATOM 2306 C C . ALA A 1 288 ? -6.178 -2.992 11.897 1.00 77.00 288 ALA A C 1
ATOM 2308 O O . ALA A 1 288 ? -4.993 -2.662 12.014 1.00 77.00 288 ALA A O 1
ATOM 2309 N N . TYR A 1 289 ? -7.152 -2.087 11.784 1.00 76.56 289 TYR A N 1
ATOM 2310 C CA . TYR A 1 289 ? -6.913 -0.648 11.804 1.00 76.56 289 TYR A CA 1
ATOM 2311 C C . TYR A 1 289 ? -6.290 -0.184 13.117 1.00 76.56 289 TYR A C 1
ATOM 2313 O O . TYR A 1 289 ? -5.257 0.486 13.120 1.00 76.56 289 TYR A O 1
ATOM 2321 N N . VAL A 1 290 ? -6.873 -0.582 14.249 1.00 80.88 290 VAL A N 1
ATOM 2322 C CA . VAL A 1 290 ? -6.326 -0.235 15.564 1.00 80.88 290 VAL A CA 1
ATOM 2323 C C . VAL A 1 290 ? -4.918 -0.808 15.731 1.00 80.88 290 VAL A C 1
ATOM 2325 O O . VAL A 1 290 ? -4.029 -0.077 16.144 1.00 80.88 290 VAL A O 1
ATOM 2328 N N . SER A 1 291 ? -4.677 -2.067 15.359 1.00 78.56 291 SER A N 1
ATOM 2329 C CA . SER A 1 291 ? -3.344 -2.690 15.397 1.00 78.56 291 SER A CA 1
ATOM 2330 C C . SER A 1 291 ? -2.288 -1.885 14.628 1.00 78.56 291 SER A C 1
ATOM 2332 O O . SER A 1 291 ? -1.171 -1.704 15.116 1.00 78.56 291 SER A O 1
ATOM 2334 N N . THR A 1 292 ? -2.663 -1.353 13.464 1.00 69.19 292 THR A N 1
ATOM 2335 C CA . THR A 1 292 ? -1.764 -0.594 12.587 1.00 69.19 292 THR A CA 1
ATOM 2336 C C . THR A 1 292 ? -1.415 0.782 13.157 1.00 69.19 292 THR A C 1
ATOM 2338 O O . THR A 1 292 ? -0.279 1.232 13.029 1.00 69.19 292 THR A O 1
ATOM 2341 N N . PHE A 1 293 ? -2.382 1.464 13.777 1.00 68.94 293 PHE A N 1
ATOM 2342 C CA . PHE A 1 293 ? -2.251 2.878 14.157 1.00 68.94 293 PHE A CA 1
ATOM 2343 C C . PHE A 1 293 ? -2.136 3.124 15.665 1.00 68.94 293 PHE A C 1
ATOM 2345 O O . PHE A 1 293 ? -1.977 4.270 16.085 1.00 68.94 293 PHE A O 1
ATOM 2352 N N . LEU A 1 294 ? -2.201 2.081 16.495 1.00 69.69 294 LEU A N 1
ATOM 2353 C CA . LEU A 1 294 ? -1.986 2.215 17.931 1.00 69.69 294 LEU A CA 1
ATOM 2354 C C . LEU A 1 294 ? -0.500 2.524 18.204 1.00 69.69 294 LEU A C 1
ATOM 2356 O O . LEU A 1 294 ? 0.362 1.738 17.802 1.00 69.69 294 LEU A O 1
ATOM 2360 N N . PRO A 1 295 ? -0.175 3.606 18.939 1.00 62.50 295 PRO A N 1
ATOM 2361 C CA . PRO A 1 295 ? 1.201 4.031 19.198 1.00 62.50 295 PRO A CA 1
ATOM 2362 C C . PRO A 1 295 ? 1.901 3.076 20.179 1.00 62.50 295 PRO A C 1
ATOM 2364 O O . PRO A 1 295 ? 2.014 3.318 21.383 1.00 62.50 295 PRO A O 1
ATOM 2367 N N . THR A 1 296 ? 2.358 1.939 19.660 1.00 63.66 296 THR A N 1
ATOM 2368 C CA . THR A 1 296 ? 3.044 0.876 20.397 1.00 63.66 296 THR A CA 1
ATOM 2369 C C . THR A 1 296 ? 4.423 0.625 19.803 1.00 63.66 296 THR A C 1
ATOM 2371 O O . THR A 1 296 ? 4.663 0.848 18.623 1.00 63.66 296 THR A O 1
ATOM 2374 N N . ALA A 1 297 ? 5.362 0.150 20.627 1.00 54.38 297 ALA A N 1
ATOM 2375 C CA . ALA A 1 297 ? 6.731 -0.126 20.180 1.00 54.38 297 ALA A CA 1
ATOM 2376 C C . ALA A 1 297 ? 6.829 -1.309 19.197 1.00 54.38 297 ALA A C 1
ATOM 2378 O O . ALA A 1 297 ? 7.859 -1.493 18.555 1.00 54.38 297 ALA A O 1
ATOM 2379 N N . LYS A 1 298 ? 5.792 -2.150 19.135 1.00 60.97 298 LYS A N 1
ATOM 2380 C CA . LYS A 1 298 ? 5.689 -3.306 18.246 1.00 60.97 298 LYS A CA 1
ATOM 2381 C C . LYS A 1 298 ? 4.241 -3.449 17.813 1.00 60.97 298 LYS A C 1
ATOM 2383 O O . LYS A 1 298 ? 3.359 -3.394 18.668 1.00 60.97 298 LYS A O 1
ATOM 2388 N N . THR A 1 299 ? 4.032 -3.699 16.527 1.00 65.44 299 THR A N 1
ATOM 2389 C CA . THR A 1 299 ? 2.728 -4.082 15.990 1.00 65.44 299 THR A CA 1
ATOM 2390 C C . THR A 1 299 ? 2.228 -5.346 16.692 1.00 65.44 299 THR A C 1
ATOM 2392 O O . THR A 1 299 ? 2.994 -6.272 16.972 1.00 65.44 299 THR A O 1
ATOM 2395 N N . MET A 1 300 ? 0.944 -5.356 17.044 1.00 71.88 300 MET A N 1
ATOM 2396 C CA . MET A 1 300 ? 0.303 -6.456 17.768 1.00 71.88 300 MET A CA 1
ATOM 2397 C C . MET A 1 300 ? -0.717 -7.138 16.868 1.00 71.88 300 MET A C 1
ATOM 2399 O O . MET A 1 300 ? -1.403 -6.461 16.113 1.00 71.88 300 MET A O 1
ATOM 2403 N N . ASP A 1 301 ? -0.853 -8.459 16.969 1.00 80.81 301 ASP A N 1
ATOM 2404 C CA . ASP A 1 301 ? -1.910 -9.175 16.252 1.00 80.81 301 ASP A CA 1
ATOM 2405 C C . ASP A 1 301 ? -3.303 -8.585 16.593 1.00 80.81 301 ASP A C 1
ATOM 2407 O O . ASP A 1 301 ? -3.576 -8.351 17.778 1.00 80.81 301 ASP A O 1
ATOM 2411 N N . PRO A 1 302 ? -4.178 -8.324 15.599 1.00 83.50 302 PRO A N 1
ATOM 2412 C CA . PRO A 1 302 ? -5.502 -7.741 15.826 1.00 83.50 302 PRO A CA 1
ATOM 2413 C C . PRO A 1 302 ? -6.364 -8.524 16.820 1.00 83.50 302 PRO A C 1
ATOM 2415 O O . PRO A 1 302 ? -6.990 -7.921 17.694 1.00 83.50 302 PRO A O 1
ATOM 2418 N N . SER A 1 303 ? -6.351 -9.858 16.741 1.00 86.50 303 SER A N 1
ATOM 2419 C CA . SER A 1 303 ? -7.131 -10.724 17.635 1.00 86.50 303 SER A CA 1
ATOM 2420 C C . SER A 1 303 ? -6.591 -10.638 19.059 1.00 86.50 303 SER A C 1
ATOM 2422 O O . SER A 1 303 ? -7.343 -10.493 20.022 1.00 86.50 303 SER A O 1
ATOM 2424 N N . HIS A 1 304 ? -5.264 -10.638 19.202 1.00 86.25 304 HIS A N 1
ATOM 2425 C CA . HIS A 1 304 ? -4.627 -10.462 20.503 1.00 86.25 304 HIS A CA 1
ATOM 2426 C C . HIS A 1 304 ? -4.921 -9.086 21.128 1.00 86.25 304 HIS A C 1
ATOM 2428 O O . HIS A 1 304 ? -5.077 -8.957 22.347 1.00 86.25 304 HIS A O 1
ATOM 2434 N N . LEU A 1 305 ? -5.011 -8.039 20.307 1.00 86.44 305 LEU A N 1
ATOM 2435 C CA . LEU A 1 305 ? -5.335 -6.692 20.765 1.00 86.44 305 LEU A CA 1
ATOM 2436 C C . LEU A 1 305 ? -6.788 -6.588 21.254 1.00 86.44 305 LEU A C 1
ATOM 2438 O O . LEU A 1 305 ? -7.044 -5.982 22.300 1.00 86.44 305 LEU A O 1
ATOM 2442 N N . GLU A 1 306 ? -7.711 -7.247 20.553 1.00 93.19 306 GLU A N 1
ATOM 2443 C CA . GLU A 1 306 ? -9.106 -7.399 20.971 1.00 93.19 306 GLU A CA 1
ATOM 2444 C C . GLU A 1 306 ? -9.227 -8.149 22.313 1.00 93.19 306 GLU A C 1
ATOM 2446 O O . GLU A 1 306 ? -9.928 -7.706 23.229 1.00 93.19 306 GLU A O 1
ATOM 2451 N N . GLU A 1 307 ? -8.489 -9.249 22.489 1.00 92.69 307 GLU A N 1
ATOM 2452 C CA . GLU A 1 307 ? -8.450 -9.995 23.754 1.00 92.69 307 GLU A CA 1
ATOM 2453 C C . GLU A 1 307 ? -7.964 -9.128 24.925 1.00 92.69 307 GLU A C 1
ATOM 2455 O O . GLU A 1 307 ? -8.526 -9.161 26.030 1.00 92.69 307 GLU A O 1
ATOM 2460 N N . LEU A 1 308 ? -6.913 -8.334 24.698 1.00 89.62 308 LEU A N 1
ATOM 2461 C CA . LEU A 1 308 ? -6.371 -7.420 25.700 1.00 89.62 308 LEU A CA 1
ATOM 2462 C C . LEU A 1 308 ? -7.374 -6.338 26.086 1.00 89.62 308 LEU A C 1
ATOM 2464 O O . LEU A 1 308 ? -7.516 -6.048 27.280 1.00 89.62 308 LEU A O 1
ATOM 2468 N N . TYR A 1 309 ? -8.091 -5.784 25.110 1.00 93.19 309 TYR A N 1
ATOM 2469 C CA . TYR A 1 309 ? -9.185 -4.855 25.358 1.00 93.19 309 TYR A CA 1
ATOM 2470 C C . TYR A 1 309 ? -10.225 -5.470 26.305 1.00 93.19 309 TYR A C 1
ATOM 2472 O O . TYR A 1 309 ? -10.455 -4.928 27.392 1.00 93.19 309 TYR A O 1
ATOM 2480 N N . HIS A 1 310 ? -10.787 -6.633 25.968 1.00 94.19 310 HIS A N 1
ATOM 2481 C CA . HIS A 1 310 ? -11.809 -7.281 26.796 1.00 94.19 310 HIS A CA 1
ATOM 2482 C C . HIS A 1 310 ? -11.297 -7.614 28.204 1.00 94.19 310 HIS A C 1
ATOM 2484 O O . HIS A 1 310 ? -11.999 -7.423 29.204 1.00 94.19 310 HIS A O 1
ATOM 2490 N N . LYS A 1 311 ? -10.038 -8.051 28.319 1.00 93.56 311 LYS A N 1
ATOM 2491 C CA . LYS A 1 311 ? -9.382 -8.300 29.609 1.00 93.56 311 LYS A CA 1
ATOM 2492 C C . LYS A 1 311 ? -9.294 -7.036 30.465 1.00 93.56 311 LYS A C 1
ATOM 2494 O O . LYS A 1 311 ? -9.516 -7.089 31.679 1.00 93.56 311 LYS A O 1
ATOM 2499 N N . TYR A 1 312 ? -8.931 -5.906 29.868 1.00 91.81 312 TYR A N 1
ATOM 2500 C CA . TYR A 1 312 ? -8.794 -4.635 30.572 1.00 91.81 312 TYR A CA 1
ATOM 2501 C C . TYR A 1 312 ? -10.132 -4.020 30.953 1.00 91.81 312 TYR A C 1
ATOM 2503 O O . TYR A 1 312 ? -10.247 -3.513 32.076 1.00 91.81 312 TYR A O 1
ATOM 2511 N N . GLU A 1 313 ? -11.118 -4.126 30.071 1.00 94.00 313 GLU A N 1
ATOM 2512 C CA . GLU A 1 313 ? -12.486 -3.677 30.292 1.00 94.00 313 GLU A CA 1
ATOM 2513 C C . GLU A 1 313 ? -13.129 -4.442 31.461 1.00 94.00 313 GLU A C 1
ATOM 2515 O O . GLU A 1 313 ? -13.627 -3.832 32.411 1.00 94.00 313 GLU A O 1
ATOM 2520 N N . LYS A 1 314 ? -13.020 -5.780 31.470 1.00 92.75 314 LYS A N 1
ATOM 2521 C CA . LYS A 1 314 ? -13.516 -6.629 32.566 1.00 92.75 314 LYS A CA 1
ATOM 2522 C C . LYS A 1 314 ? -12.924 -6.225 33.917 1.00 92.75 314 LYS A C 1
ATOM 2524 O O . LYS A 1 314 ? -13.651 -6.059 34.894 1.00 92.75 314 LYS A O 1
ATOM 2529 N N . ARG A 1 315 ? -11.606 -6.011 33.963 1.00 90.56 315 ARG A N 1
ATOM 2530 C CA . ARG A 1 315 ? -10.900 -5.585 35.180 1.00 90.56 315 ARG A CA 1
ATOM 2531 C C . ARG A 1 315 ? -11.324 -4.193 35.663 1.00 90.56 315 ARG A C 1
ATOM 2533 O O . ARG A 1 315 ? -11.319 -3.965 36.868 1.00 90.56 315 ARG A O 1
ATOM 2540 N N . GLU A 1 316 ? -11.659 -3.257 34.770 1.00 89.19 316 GLU A N 1
ATOM 2541 C CA . GLU A 1 316 ? -12.178 -1.942 35.189 1.00 89.19 316 GLU A CA 1
ATOM 2542 C C . GLU A 1 316 ? -13.601 -2.046 35.745 1.00 89.19 316 GLU A C 1
ATOM 2544 O O . GLU A 1 316 ? -13.872 -1.506 36.817 1.00 89.19 316 GLU A O 1
ATOM 2549 N N . LYS A 1 317 ? -14.478 -2.828 35.104 1.00 90.44 317 LYS A N 1
ATOM 2550 C CA . LYS A 1 317 ? -15.835 -3.094 35.614 1.00 90.44 317 LYS A CA 1
ATOM 2551 C C . LYS A 1 317 ? -15.807 -3.741 37.005 1.00 90.44 317 LYS A C 1
ATOM 2553 O O . LYS A 1 317 ? -16.572 -3.357 37.886 1.00 90.44 317 LYS A O 1
ATOM 2558 N N . GLU A 1 318 ? -14.900 -4.693 37.236 1.00 91.38 318 GLU A N 1
ATOM 2559 C CA . GLU A 1 318 ? -14.710 -5.320 38.553 1.00 91.38 318 GLU A CA 1
ATOM 2560 C C . GLU A 1 318 ? -14.233 -4.328 39.622 1.00 91.38 318 GLU A C 1
ATOM 2562 O O . GLU A 1 318 ? -14.696 -4.395 40.759 1.00 91.38 318 GLU A O 1
ATOM 2567 N N . LYS A 1 319 ? -13.343 -3.389 39.276 1.00 88.38 319 LYS A N 1
ATOM 2568 C CA . LYS A 1 319 ? -12.917 -2.330 40.203 1.00 88.38 319 LYS A CA 1
ATOM 2569 C C . LYS A 1 319 ? -14.050 -1.367 40.539 1.00 88.38 319 LYS A C 1
ATOM 2571 O O . LYS A 1 319 ? -14.178 -0.997 41.699 1.00 88.38 319 LYS A O 1
ATOM 2576 N N . GLN A 1 320 ? -14.856 -0.970 39.554 1.00 86.19 320 GLN A N 1
ATOM 2577 C CA . GLN A 1 320 ? -15.995 -0.074 39.768 1.00 86.19 320 GLN A CA 1
ATOM 2578 C C . GLN A 1 320 ? -17.063 -0.705 40.665 1.00 86.19 320 GLN A C 1
ATOM 2580 O O . GLN A 1 320 ? -17.620 -0.012 41.497 1.00 86.19 320 GLN A O 1
ATOM 2585 N N . ARG A 1 321 ? -17.296 -2.022 40.565 1.00 88.94 321 ARG A N 1
ATOM 2586 C CA . ARG A 1 321 ? -18.234 -2.749 41.445 1.00 88.94 321 ARG A CA 1
ATOM 2587 C C . ARG A 1 321 ? -17.760 -2.904 42.894 1.00 88.94 321 ARG A C 1
ATOM 2589 O O . ARG A 1 321 ? -18.561 -3.271 43.745 1.00 88.94 321 ARG A O 1
ATOM 2596 N N . ARG A 1 322 ? -16.460 -2.739 43.147 1.00 85.50 322 ARG A N 1
ATOM 2597 C CA . ARG A 1 322 ? -15.846 -2.836 44.484 1.00 85.50 322 ARG A CA 1
ATOM 2598 C C . ARG A 1 322 ? -15.733 -1.480 45.186 1.00 85.50 322 ARG A C 1
ATOM 2600 O O . ARG A 1 322 ? -15.310 -1.456 46.338 1.00 85.50 322 ARG A O 1
ATOM 2607 N N . ARG A 1 323 ? -16.021 -0.389 44.476 1.00 74.44 323 ARG A N 1
ATOM 2608 C CA . ARG A 1 323 ? -16.079 0.980 44.995 1.00 74.44 323 ARG A CA 1
ATOM 2609 C C . ARG A 1 323 ? -17.523 1.333 45.307 1.00 74.44 323 ARG A C 1
ATOM 2611 O O . ARG A 1 323 ? -17.702 2.110 46.261 1.00 74.44 323 ARG A O 1
#

Radius of gyration: 29.02 Å; Cα contacts (8 Å, |Δi|>4): 406; chains: 1; bounding box: 63×44×109 Å

pLDDT: mean 72.48, std 20.78, range [28.62, 98.5]

Organism: NCBI:txid98765

Nearest PDB structures (foldseek):
  6ghs-assembly1_A-2  TM=9.245E-01  e=5.129E-13  Thermocrispum agreste
  3f8j-assembly1_B  TM=9.511E-01  e=3.296E-12  Mus musculus
  2zkf-assembly1_A  TM=9.420E-01  e=4.408E-12  Mus musculus
  3clz-assembly3_C  TM=8.264E-01  e=2.325E-12  Homo sapiens
  6vcs-assembly1_B  TM=7.722E-01  e=2.245E-11  Homo sapiens

Solvent-accessible surface area (backbone atoms only — not comparable to full-atom values): 18943 Å² total; per-residue (Å²): 134,80,68,47,48,59,52,39,24,78,70,61,66,39,60,57,70,74,61,50,61,39,54,40,47,83,84,10,29,52,19,40,49,48,53,52,86,53,95,82,55,48,68,70,73,57,37,33,46,44,74,49,66,74,20,52,62,92,88,52,94,75,74,72,78,74,43,59,33,51,67,83,41,51,55,36,25,0,43,47,34,11,30,68,68,60,36,65,23,35,37,29,31,19,37,67,21,95,39,54,55,27,38,94,64,30,70,41,79,78,49,46,22,31,40,36,76,71,43,79,43,78,39,97,85,76,35,38,35,35,37,34,36,37,38,52,52,82,98,59,82,84,80,70,68,51,87,68,56,74,91,55,60,46,69,68,53,38,52,50,50,49,53,52,50,53,54,52,51,51,51,51,48,52,59,62,56,68,75,61,86,81,87,87,90,85,91,82,88,84,86,88,83,84,88,83,85,85,82,81,86,76,81,88,77,79,82,77,79,77,79,86,55,65,76,70,43,54,60,48,49,55,52,47,52,56,49,51,57,58,47,44,60,57,47,53,52,54,52,65,65,69,50,98,55,86,61,65,80,44,79,61,42,51,48,56,47,41,35,54,54,44,54,53,52,52,54,52,48,55,58,32,57,76,66,77,44,67,45,68,60,55,51,52,51,53,32,39,50,47,33,73,68,52,99,58,100,61,83,51,59,34,68,62,51,52,51,51,24,54,54,51,43,53,55,50,56,55,53,60,76,75,106

Secondary structure (DSSP, 8-state):
---SHHHHHHTTSS--SS-SEEEETTTEEEEEEE-S--TT--B-SSEEEEEPS--S-TT-SS----S---TTSHHHHHHHHHHHTT--EEEEEETTSSSTTS-SSSEEEEEEEEEEEEEEEE-TTSSEEEEEEEEEPSSSPPPP---S-GGG--HHHHHHHHHHHHHHHHHHHHHHHTTS-------------------------------TTHHHHHHHHHHHHHHHHHHHHHHHHHHHTTS--GGGGSHHHHHHHHHHHHHHHHHHHHHHHHTT--HHHHHHHHHHHHHHHS--SS---HHHHHHHHHHHHHHHHHHHHT-

InterPro domains:
  IPR003105 SRA-YDG [PF02182] (4-140)
  IPR003105 SRA-YDG [PS51015] (1-136)
  IPR003105 SRA-YDG [SM00466] (1-140)
  IPR015947 PUA-like superfamily [SSF88697] (4-146)
  IPR025260 Chromodomain-helicase-DNA-binding protein 1-like, C-terminal domain [PF13907] (226-311)
  IPR025260 Chromodomain-helicase-DNA-binding protein 1-like, C-terminal domain [SM01176] (203-312)
  IPR036987 SRA-YDG superfamily [G3DSA:2.30.280.10] (3-177)
  IPR045134 UHRF1/2-like [PTHR14140] (4-203)

Foldseek 3Di:
DDQALVVCCVVVVPNDRQAQWDFFLQQATAAGEQEQQDPPWADPQQKIKDWDDDQDDPVDSHDDRNAADDCVPGRLSSNVNQQLVQPWYWYKYALNHLFQLHDLTHIDTSATWGKHDFDWDQDPVRHTITMIMIGHDPDDDGGDGHPDDSVCSPPVNVVVVVVVVVVVVVVVVVVVVVVDDDDDDDDDDDDDDDDDDDDDDDDPDPPDPDPPPPVVVVVVVVVSCVVVVLVVQLVVLLVVVPPPDVPCVDPVVLLVSLLVSLVSLVVSLVVCVVVVHPSVVSLQSSLSVCQVRPPDPDRDDSVVSNVSNVVSNVVVVVVVVVD

Mean predicted aligned error: 17.85 Å